Protein AF-A0A1H1J9V8-F1 (afdb_monomer)

Foldseek 3Di:
DDFDWAAAFPVLQVVVVVCVVCVPFLPQKDKDKDKFFFADPVVLLQQLVLVLCQQAQLLQWAWDDDPNGITITRDHRDRGDAAEDEPAPPDPVRVVVVLVCVRRDDADRHPDSQKHWYWYDHDNGIIMIMIMGGVSSDDPVVVVVSVVSSVQSSVCSVVVHDGPDDRDPDHVSRVSVVSCCVVVDPPPPDDDDDDDDDDDDDDD

Solvent-accessible surface area (backbone atoms only — not comparable to full-atom values): 12017 Å² total; per-residue (Å²): 130,86,72,66,76,35,80,50,31,75,70,33,46,53,48,51,54,52,39,74,76,43,78,86,63,44,85,53,49,50,66,52,74,45,80,45,78,47,86,74,64,59,73,30,45,26,52,16,50,21,53,49,41,55,72,35,61,42,53,36,33,26,44,39,76,55,98,91,40,66,25,35,35,62,56,78,75,63,86,48,81,68,45,72,44,84,47,58,89,56,49,74,66,55,51,50,50,54,53,48,53,63,50,52,53,73,71,58,52,65,74,41,66,41,51,50,57,38,37,36,32,53,49,93,40,34,34,38,42,36,39,34,32,35,50,74,56,42,56,84,69,52,50,62,50,52,54,54,50,40,52,46,31,26,50,16,49,72,68,76,44,83,60,94,67,81,80,80,91,71,56,68,69,55,51,34,52,48,55,48,44,66,73,71,64,68,79,80,86,74,86,85,83,86,82,90,76,88,80,82,88,78,89,133

Mean predicted aligned error: 10.4 Å

Nearest PDB structures (foldseek):
  6p1j-assembly2_B  TM=9.288E-01  e=4.083E-21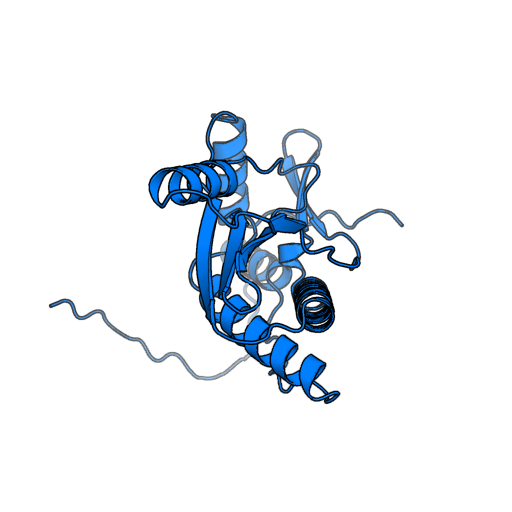  Eleftheria terrae
  7c1p-assembly3_C  TM=8.936E-01  e=3.664E-12  Mycetohabitans rhizoxinica HKI 454
  7c1h-assembly2_B  TM=8.806E-01  e=1.360E-11  Mycetohabitans rhizoxinica HKI 454
  4hvm-assembly1_A  TM=7.096E-01  e=1.474E-09  Streptoalloteichus hindustanus
  4hvm-assembly3_C  TM=7.225E-01  e=3.320E-09  Streptoalloteichus hindustanus

Structure (mmCIF, N/CA/C/O backbone):
data_AF-A0A1H1J9V8-F1
#
_entry.id   AF-A0A1H1J9V8-F1
#
loop_
_atom_site.group_PDB
_atom_site.id
_atom_site.type_symbol
_atom_site.label_atom_id
_atom_site.label_alt_id
_atom_site.label_comp_id
_atom_site.label_asym_id
_atom_site.label_entity_id
_atom_site.label_seq_id
_atom_site.pdbx_PDB_ins_code
_atom_site.Cartn_x
_atom_site.Cartn_y
_atom_site.Cartn_z
_atom_site.occupancy
_atom_site.B_iso_or_equiv
_atom_site.auth_seq_id
_atom_site.auth_comp_id
_atom_site.auth_asym_id
_atom_site.auth_atom_id
_atom_site.pdbx_PDB_model_num
ATOM 1 N N . MET A 1 1 ? 13.712 -17.890 -9.440 1.00 40.19 1 MET A N 1
ATOM 2 C CA . MET A 1 1 ? 13.345 -17.613 -10.846 1.00 40.19 1 MET A CA 1
ATOM 3 C C . MET A 1 1 ? 13.745 -16.177 -11.135 1.00 40.19 1 MET A C 1
ATOM 5 O O . MET A 1 1 ? 13.511 -15.366 -10.248 1.00 40.19 1 MET A O 1
ATOM 9 N N . PRO A 1 2 ? 14.389 -15.846 -12.267 1.00 50.94 2 PRO A N 1
ATOM 10 C CA . PRO A 1 2 ? 14.707 -14.452 -12.564 1.00 50.94 2 PRO A CA 1
ATOM 11 C C . PRO A 1 2 ? 13.397 -13.669 -12.705 1.00 50.94 2 PRO A C 1
ATOM 13 O O . PRO A 1 2 ? 12.476 -14.120 -13.388 1.00 50.94 2 PRO A O 1
ATOM 16 N N . HIS A 1 3 ? 13.288 -12.543 -12.003 1.00 63.19 3 HIS A N 1
ATOM 17 C CA . HIS A 1 3 ? 12.139 -11.656 -12.133 1.00 63.19 3 HIS A CA 1
ATOM 18 C C . HIS A 1 3 ? 12.088 -11.123 -13.568 1.00 63.19 3 HIS A C 1
ATOM 20 O O . HIS A 1 3 ? 13.115 -10.748 -14.133 1.00 63.19 3 HIS A O 1
ATOM 26 N N . LYS A 1 4 ? 10.902 -11.119 -14.182 1.00 79.38 4 LYS A N 1
ATOM 27 C CA . LYS A 1 4 ? 10.728 -10.577 -15.530 1.00 79.38 4 LYS A CA 1
ATOM 28 C C . LYS A 1 4 ? 10.863 -9.057 -15.459 1.00 79.38 4 LYS A C 1
ATOM 30 O O . LYS A 1 4 ? 10.006 -8.408 -14.868 1.00 79.38 4 LYS A O 1
ATOM 35 N N . LEU A 1 5 ? 11.911 -8.515 -16.073 1.00 86.69 5 LEU A N 1
ATOM 36 C CA . LEU A 1 5 ? 12.047 -7.076 -16.275 1.00 86.69 5 LEU A CA 1
ATOM 37 C C . LEU A 1 5 ? 11.012 -6.622 -17.302 1.00 86.69 5 LEU A C 1
ATOM 39 O O . LEU A 1 5 ? 10.937 -7.154 -18.414 1.00 86.69 5 LEU A O 1
ATOM 43 N N . LEU A 1 6 ? 10.188 -5.659 -16.912 1.00 88.81 6 LEU A N 1
ATOM 44 C CA . LEU A 1 6 ? 9.186 -5.048 -17.775 1.00 88.81 6 LEU A CA 1
ATOM 45 C C . LEU A 1 6 ? 9.534 -3.576 -17.957 1.00 88.81 6 LEU A C 1
ATOM 47 O O . LEU A 1 6 ? 9.874 -2.889 -17.000 1.00 88.81 6 LEU A O 1
ATOM 51 N N . MET A 1 7 ? 9.430 -3.067 -19.179 1.00 89.94 7 MET A N 1
ATOM 52 C CA . MET A 1 7 ? 9.680 -1.648 -19.429 1.00 89.94 7 MET A CA 1
ATOM 53 C C . MET A 1 7 ? 8.680 -0.777 -18.654 1.00 89.94 7 MET A C 1
ATOM 55 O O . MET A 1 7 ? 7.493 -1.109 -18.572 1.00 89.94 7 MET A O 1
ATOM 59 N N . LEU A 1 8 ? 9.136 0.353 -18.109 1.00 88.12 8 LEU A N 1
ATOM 60 C CA . LEU A 1 8 ? 8.252 1.337 -17.469 1.00 88.12 8 LEU A CA 1
ATOM 61 C C . LEU A 1 8 ? 7.226 1.892 -18.466 1.00 88.12 8 LEU A C 1
ATOM 63 O O . LEU A 1 8 ? 7.505 2.004 -19.652 1.00 88.12 8 LEU A O 1
ATOM 67 N N . SER A 1 9 ? 6.037 2.301 -18.040 1.00 84.62 9 SER A N 1
ATOM 68 C CA . SER A 1 9 ? 5.218 3.184 -18.886 1.00 84.62 9 SER A CA 1
ATOM 69 C C . SER A 1 9 ? 5.904 4.552 -19.043 1.00 84.62 9 SER A C 1
ATOM 71 O O . SER A 1 9 ? 6.730 4.926 -18.215 1.00 84.62 9 SER A O 1
ATOM 73 N N . HIS A 1 10 ? 5.539 5.350 -20.053 1.00 81.69 10 HIS A N 1
ATOM 74 C CA . HIS A 1 10 ? 6.057 6.725 -20.187 1.00 81.69 10 HIS A CA 1
ATOM 75 C C . HIS A 1 10 ? 5.788 7.572 -18.929 1.00 81.69 10 HIS A C 1
ATOM 77 O O . HIS A 1 10 ? 6.609 8.392 -18.518 1.00 81.69 10 HIS A O 1
ATOM 83 N N . SER A 1 11 ? 4.634 7.359 -18.289 1.00 82.62 11 SER A N 1
ATOM 84 C CA . SER A 1 11 ? 4.275 8.031 -17.039 1.00 82.62 11 SER A CA 1
ATOM 85 C C . SER A 1 11 ? 5.191 7.605 -15.890 1.00 82.62 11 SER A C 1
ATOM 87 O O . SER A 1 11 ? 5.637 8.454 -15.120 1.00 82.62 11 SER A O 1
ATOM 89 N N . GLN A 1 12 ? 5.496 6.307 -15.795 1.00 89.19 12 GLN A N 1
ATOM 90 C CA . GLN A 1 12 ? 6.413 5.773 -14.790 1.00 89.19 12 GLN A CA 1
ATOM 91 C C . GLN A 1 12 ? 7.852 6.221 -15.031 1.00 89.19 12 GLN A C 1
ATOM 93 O O . GLN A 1 12 ? 8.510 6.617 -14.082 1.00 89.19 12 GLN A O 1
ATOM 98 N N . GLU A 1 13 ? 8.323 6.225 -16.277 1.00 89.31 13 GLU A N 1
ATOM 99 C CA . GLU A 1 13 ? 9.667 6.678 -16.646 1.00 89.31 13 GLU A CA 1
ATOM 100 C C . GLU A 1 13 ? 9.876 8.152 -16.286 1.00 89.31 13 GLU A C 1
ATOM 102 O O . GLU A 1 13 ? 10.879 8.505 -15.671 1.00 89.31 13 GLU A O 1
ATOM 107 N N . ARG A 1 14 ? 8.882 9.009 -16.560 1.00 89.06 14 ARG A N 1
ATOM 108 C CA . ARG A 1 14 ? 8.911 10.411 -16.125 1.00 89.06 14 ARG A CA 1
ATOM 109 C C . ARG A 1 14 ? 8.993 10.535 -14.602 1.00 89.06 14 ARG A C 1
ATOM 111 O O . ARG A 1 14 ? 9.758 11.358 -14.112 1.00 89.06 14 ARG A O 1
ATOM 118 N N . LEU A 1 15 ? 8.177 9.782 -13.860 1.00 88.56 15 LEU A N 1
ATOM 119 C CA . LEU A 1 15 ? 8.178 9.828 -12.393 1.00 88.56 15 LEU A CA 1
ATOM 120 C C . LEU A 1 15 ? 9.488 9.295 -11.808 1.00 88.56 15 LEU A C 1
ATOM 122 O O . LEU A 1 15 ? 10.035 9.929 -10.916 1.00 88.56 15 LEU A O 1
ATOM 126 N N . TRP A 1 16 ? 10.010 8.194 -12.346 1.00 90.88 16 TRP A N 1
ATOM 127 C CA . TRP A 1 16 ? 11.297 7.623 -11.960 1.00 90.88 16 TRP A CA 1
ATOM 128 C C . TRP A 1 16 ? 12.439 8.610 -12.214 1.00 90.88 16 TRP A C 1
ATOM 130 O O . TRP A 1 16 ? 13.222 8.885 -11.317 1.00 90.88 16 TRP A O 1
ATOM 140 N N . PHE A 1 17 ? 12.485 9.244 -13.387 1.00 88.50 17 PHE A N 1
ATOM 141 C CA . PHE A 1 17 ? 13.497 10.260 -13.681 1.00 88.50 17 PHE A CA 1
ATOM 142 C C . PHE A 1 17 ? 13.422 11.465 -12.725 1.00 88.50 17 PHE A C 1
ATOM 144 O O . PHE A 1 17 ? 14.447 11.986 -12.290 1.00 88.50 17 PHE A O 1
ATOM 151 N N . LEU A 1 18 ? 12.211 11.909 -12.371 1.00 87.12 18 LEU A N 1
ATOM 152 C CA . LEU A 1 18 ? 12.018 12.984 -11.391 1.00 87.12 18 LEU A CA 1
ATOM 153 C C . LEU A 1 18 ? 12.451 12.571 -9.978 1.00 87.12 18 LEU A C 1
ATOM 155 O O . LEU A 1 18 ? 12.994 13.409 -9.257 1.00 87.12 18 LEU A O 1
ATOM 159 N N . ASP A 1 19 ? 12.230 11.311 -9.605 1.00 85.50 19 ASP A N 1
ATOM 160 C CA . ASP A 1 19 ? 12.705 10.733 -8.347 1.00 85.50 19 ASP A CA 1
ATOM 161 C C . ASP A 1 19 ? 14.242 10.720 -8.292 1.00 85.50 19 ASP A C 1
ATOM 163 O O . ASP A 1 19 ? 14.819 11.235 -7.339 1.00 85.50 19 ASP A O 1
ATOM 167 N N . GLN A 1 20 ? 14.917 10.310 -9.375 1.00 84.81 20 GLN A N 1
ATOM 168 C CA . GLN A 1 20 ? 16.387 10.325 -9.467 1.00 84.81 20 GLN A CA 1
ATOM 169 C C . GLN A 1 20 ? 16.993 11.741 -9.373 1.00 84.81 20 GLN A C 1
ATOM 171 O O . GLN A 1 20 ? 18.094 11.916 -8.850 1.00 84.81 20 GLN A O 1
ATOM 176 N N . LEU A 1 21 ? 16.301 12.769 -9.880 1.00 83.50 21 LEU A N 1
ATOM 177 C CA . LEU A 1 21 ? 16.774 14.162 -9.844 1.00 83.50 21 LEU A CA 1
ATOM 178 C C . LEU A 1 21 ? 16.614 14.828 -8.478 1.00 83.50 21 LEU A C 1
ATOM 180 O O . LEU A 1 21 ? 17.388 15.719 -8.122 1.00 83.50 21 LEU A O 1
ATOM 184 N N . ALA A 1 22 ? 15.576 14.451 -7.740 1.00 76.50 22 ALA A N 1
ATOM 185 C CA . ALA A 1 22 ? 15.310 14.990 -6.422 1.00 76.50 22 ALA A CA 1
ATOM 186 C C . ALA A 1 22 ? 14.900 13.864 -5.477 1.00 76.50 22 ALA A C 1
ATOM 188 O O . ALA A 1 22 ? 13.775 13.873 -4.958 1.00 76.50 22 ALA A O 1
ATOM 189 N N . PRO A 1 23 ? 15.854 12.967 -5.163 1.00 66.31 23 PRO A N 1
ATOM 190 C CA . PRO A 1 23 ? 15.604 11.796 -4.348 1.00 66.31 23 PRO A CA 1
ATOM 191 C C . PRO A 1 23 ? 15.361 12.176 -2.898 1.00 66.31 23 PRO A C 1
ATOM 193 O O . PRO A 1 23 ? 15.288 11.244 -2.128 1.00 66.31 23 PRO A O 1
ATOM 196 N N . GLU A 1 24 ? 15.289 13.486 -2.574 1.00 62.41 24 GLU A N 1
ATOM 197 C CA . GLU A 1 24 ? 14.806 14.328 -1.447 1.00 62.41 24 GLU A CA 1
ATOM 198 C C . GLU A 1 24 ? 13.302 14.396 -1.136 1.00 62.41 24 GLU A C 1
ATOM 200 O O . GLU A 1 24 ? 12.873 14.634 -0.003 1.00 62.41 24 GLU A O 1
ATOM 205 N N . GLN A 1 25 ? 12.459 14.214 -2.146 1.00 63.41 25 GLN A N 1
ATOM 206 C CA . GLN A 1 25 ? 11.061 14.621 -2.037 1.00 63.41 25 GLN A CA 1
ATOM 207 C C . GLN A 1 25 ? 10.120 13.434 -1.797 1.00 63.41 25 GLN A C 1
ATOM 209 O O . GLN A 1 25 ? 10.325 12.349 -2.320 1.00 63.41 25 GLN A O 1
ATOM 214 N N . SER A 1 26 ? 9.075 13.637 -0.994 1.00 63.19 26 SER A N 1
ATOM 215 C CA . SER A 1 26 ? 7.908 12.741 -0.890 1.00 63.19 26 SER A CA 1
ATOM 216 C C . SER A 1 26 ? 6.749 13.215 -1.777 1.00 63.19 26 SER A C 1
ATOM 218 O O . SER A 1 26 ? 5.597 12.828 -1.589 1.00 63.19 26 SER A O 1
ATOM 220 N N . ALA A 1 27 ? 7.059 14.073 -2.757 1.00 66.69 27 ALA A N 1
ATOM 221 C CA . ALA A 1 27 ? 6.104 14.817 -3.578 1.00 66.69 27 ALA A CA 1
ATOM 222 C C . ALA A 1 27 ? 5.144 13.933 -4.393 1.00 66.69 27 ALA A C 1
ATOM 224 O O . ALA A 1 27 ? 4.134 14.429 -4.889 1.00 66.69 27 ALA A O 1
ATOM 225 N N . TYR A 1 28 ? 5.444 12.639 -4.521 1.00 80.69 28 TYR A N 1
ATOM 226 C CA . TYR A 1 28 ? 4.657 11.680 -5.292 1.00 80.69 28 TYR A CA 1
ATOM 227 C C . TYR A 1 28 ? 3.986 10.612 -4.423 1.00 80.69 28 TYR A C 1
ATOM 229 O O . TYR A 1 28 ? 3.453 9.638 -4.951 1.00 80.69 28 TYR A O 1
ATOM 237 N N . ASN A 1 29 ? 3.958 10.791 -3.102 1.00 84.50 29 ASN A N 1
ATOM 238 C CA . ASN A 1 29 ? 3.119 9.973 -2.236 1.00 84.50 29 ASN A CA 1
ATOM 239 C C . ASN A 1 29 ? 1.666 10.437 -2.351 1.00 84.50 29 ASN A C 1
ATOM 241 O O . ASN A 1 29 ? 1.354 11.605 -2.120 1.00 84.50 29 ASN A O 1
ATOM 245 N N . VAL A 1 30 ? 0.756 9.507 -2.620 1.00 82.00 30 VAL A N 1
ATOM 246 C CA . VAL A 1 30 ? -0.680 9.732 -2.476 1.00 82.00 30 VAL A CA 1
ATOM 247 C C . VAL A 1 30 ? -1.136 9.018 -1.219 1.00 82.00 30 VAL A C 1
ATOM 249 O O . VAL A 1 30 ? -0.943 7.815 -1.072 1.00 82.00 30 VAL A O 1
ATOM 252 N N . SER A 1 31 ? -1.710 9.769 -0.284 1.00 83.06 31 SER A N 1
ATOM 253 C CA . SER A 1 31 ? -2.101 9.225 1.012 1.00 83.06 31 SER A CA 1
ATOM 254 C C . SER A 1 31 ? -3.538 9.572 1.361 1.00 83.06 31 SER A C 1
ATOM 256 O O . SER A 1 31 ? -4.030 10.648 1.025 1.00 83.06 31 SER A O 1
ATOM 258 N N . GLY A 1 32 ? -4.196 8.661 2.067 1.00 77.19 32 GLY A N 1
ATOM 259 C CA . GLY A 1 32 ? -5.547 8.823 2.581 1.00 77.19 32 GLY A CA 1
ATOM 260 C C . GLY A 1 32 ? -5.649 8.308 4.009 1.00 77.19 32 GLY A C 1
ATOM 261 O O . GLY A 1 32 ? -4.858 7.473 4.443 1.00 77.19 32 GLY A O 1
ATOM 262 N N . ALA A 1 33 ? -6.633 8.812 4.746 1.00 80.19 33 ALA A N 1
ATOM 263 C CA . ALA A 1 33 ? -6.942 8.337 6.085 1.00 80.19 33 ALA A CA 1
ATOM 264 C C . ALA A 1 33 ? -8.449 8.137 6.238 1.00 80.19 33 ALA A C 1
ATOM 266 O O . ALA A 1 33 ? -9.236 9.001 5.846 1.00 80.19 33 ALA A O 1
ATOM 267 N N . VAL A 1 34 ? -8.844 7.013 6.830 1.00 80.25 34 VAL A N 1
ATOM 268 C CA . VAL A 1 34 ? -10.242 6.656 7.080 1.00 80.25 34 VAL A CA 1
ATOM 269 C C . VAL A 1 34 ? -10.440 6.449 8.574 1.00 80.25 34 VAL A C 1
ATOM 271 O O . VAL A 1 34 ? -9.686 5.723 9.219 1.00 80.25 34 VAL A O 1
ATOM 274 N N . ARG A 1 35 ? -11.467 7.094 9.132 1.00 82.62 35 ARG A N 1
ATOM 275 C CA . ARG A 1 35 ? -11.906 6.849 10.510 1.00 82.62 35 ARG A CA 1
ATOM 276 C C . ARG A 1 35 ? -12.813 5.628 10.542 1.00 82.62 35 ARG A C 1
ATOM 278 O O . ARG A 1 35 ? -13.804 5.588 9.818 1.00 82.62 35 ARG A O 1
ATOM 285 N N . LEU A 1 36 ? -12.488 4.679 11.409 1.00 83.50 36 LEU A N 1
ATOM 286 C CA . LEU A 1 36 ? -13.253 3.459 11.634 1.00 83.50 36 LEU A CA 1
ATOM 287 C C . LEU A 1 36 ? -13.810 3.513 13.058 1.00 83.50 36 LEU A C 1
ATOM 289 O O . LEU A 1 36 ? -13.048 3.626 14.020 1.00 83.50 36 LEU A O 1
ATOM 293 N N . ASN A 1 37 ? -15.136 3.470 13.177 1.00 84.00 37 ASN A N 1
ATOM 294 C CA . ASN A 1 37 ? -15.836 3.483 14.459 1.00 84.00 37 ASN A CA 1
ATOM 295 C C . ASN A 1 37 ? -16.538 2.138 14.661 1.00 84.00 37 ASN A C 1
ATOM 297 O O . ASN A 1 37 ? -17.196 1.649 13.743 1.00 84.00 37 ASN A O 1
ATOM 301 N N . GLY A 1 38 ? -16.434 1.586 15.864 1.00 88.94 38 GLY A N 1
ATOM 302 C CA . GLY A 1 38 ? -16.928 0.264 16.226 1.00 88.94 38 GLY A CA 1
ATOM 303 C C . GLY A 1 38 ? -15.818 -0.781 16.339 1.00 88.94 38 GLY A C 1
ATOM 304 O O . GLY A 1 38 ? -14.625 -0.483 16.228 1.00 88.94 38 GLY A O 1
ATOM 305 N N . ALA A 1 39 ? -16.238 -2.022 16.584 1.00 89.75 39 ALA A N 1
ATOM 306 C CA . ALA A 1 39 ? -15.337 -3.164 16.624 1.00 89.75 39 ALA A CA 1
ATOM 307 C C . ALA A 1 39 ? -14.699 -3.387 15.245 1.00 89.75 39 ALA A C 1
ATOM 309 O O . ALA A 1 39 ? -15.389 -3.381 14.224 1.00 89.75 39 ALA A O 1
ATOM 310 N N . LEU A 1 40 ? -13.384 -3.591 15.234 1.00 93.44 40 LEU A N 1
ATOM 311 C CA . LEU A 1 40 ? -12.604 -3.864 14.034 1.00 93.44 40 LEU A CA 1
ATOM 312 C C . LEU A 1 40 ? -11.964 -5.245 14.163 1.00 93.44 40 LEU A C 1
ATOM 314 O O . LEU A 1 40 ? -11.219 -5.495 15.112 1.00 93.44 40 LEU A O 1
ATOM 318 N N . ASP A 1 41 ? -12.230 -6.124 13.202 1.00 95.56 41 ASP A N 1
ATOM 319 C CA . ASP A 1 41 ? -11.548 -7.409 13.096 1.00 95.56 41 ASP A CA 1
ATOM 320 C C . ASP A 1 41 ? -10.224 -7.206 12.351 1.00 95.56 41 ASP A C 1
ATOM 322 O O . ASP A 1 41 ? -10.141 -7.235 11.123 1.00 95.56 41 ASP A O 1
ATOM 326 N N . VAL A 1 42 ? -9.173 -6.929 13.117 1.00 95.06 42 VAL A N 1
ATOM 327 C CA . VAL A 1 42 ? -7.834 -6.665 12.581 1.00 95.06 42 VAL A CA 1
ATOM 328 C C . VAL A 1 42 ? -7.292 -7.841 11.750 1.00 95.06 42 VAL A C 1
ATOM 330 O O . VAL A 1 42 ? -6.856 -7.582 10.628 1.00 95.06 42 VAL A O 1
ATOM 333 N N . PRO A 1 43 ? -7.365 -9.111 12.204 1.00 95.94 43 PRO A N 1
ATOM 334 C CA . PRO A 1 43 ? -6.991 -10.251 11.367 1.00 95.94 43 PRO A CA 1
ATOM 335 C C . PRO A 1 43 ? -7.716 -10.296 10.016 1.00 95.94 43 PRO A C 1
ATOM 337 O O . PRO A 1 43 ? -7.101 -10.606 8.994 1.00 95.94 43 PRO A O 1
ATOM 340 N N . SER A 1 44 ? -9.016 -9.991 9.980 1.00 96.25 44 SER A N 1
ATOM 341 C CA . SER A 1 44 ? -9.774 -9.934 8.721 1.00 96.25 44 SER A CA 1
ATOM 342 C C . SER A 1 44 ? -9.326 -8.775 7.825 1.00 96.25 44 SER A C 1
ATOM 344 O O . SER A 1 44 ? -9.249 -8.938 6.607 1.00 96.25 44 SER A O 1
ATOM 346 N N . LEU A 1 45 ? -8.953 -7.629 8.405 1.00 95.38 45 LEU A N 1
ATOM 347 C CA . LEU A 1 45 ? -8.392 -6.493 7.664 1.00 95.38 45 LEU A CA 1
ATOM 348 C C . LEU A 1 45 ? -7.012 -6.807 7.062 1.00 95.38 45 LEU A C 1
ATOM 350 O O . LEU A 1 45 ? -6.752 -6.449 5.915 1.00 95.38 45 LEU A O 1
ATOM 354 N N . GLU A 1 46 ? -6.145 -7.513 7.788 1.00 96.06 46 GLU A N 1
ATOM 355 C CA . GLU A 1 46 ? -4.848 -7.983 7.272 1.00 96.06 46 GLU A CA 1
ATOM 356 C C . GLU A 1 46 ? -5.012 -8.948 6.094 1.00 96.06 46 GLU A C 1
ATOM 358 O O . GLU A 1 46 ? -4.368 -8.787 5.050 1.00 96.06 46 GLU A O 1
ATOM 363 N N . ARG A 1 47 ? -5.936 -9.912 6.210 1.00 96.44 47 ARG A N 1
ATOM 364 C CA . ARG A 1 47 ? -6.269 -10.822 5.102 1.00 96.44 47 ARG A CA 1
ATOM 365 C C . ARG A 1 47 ? -6.853 -10.074 3.906 1.00 96.44 47 ARG A C 1
ATOM 367 O O . ARG A 1 47 ? -6.534 -10.410 2.767 1.00 96.44 47 ARG A O 1
ATOM 374 N N . ALA A 1 48 ? -7.656 -9.037 4.142 1.00 95.19 48 ALA A N 1
ATOM 375 C CA . ALA A 1 48 ? -8.195 -8.196 3.078 1.00 95.19 48 ALA A CA 1
ATOM 376 C C . ALA A 1 48 ? -7.093 -7.432 2.326 1.00 95.19 48 ALA A C 1
ATOM 378 O O . ALA A 1 48 ? -7.103 -7.410 1.097 1.00 95.19 48 ALA A O 1
ATOM 379 N N . PHE A 1 49 ? -6.107 -6.863 3.030 1.00 95.06 49 PHE A N 1
ATOM 380 C CA . PHE A 1 49 ? -4.945 -6.243 2.383 1.00 95.06 49 PHE A CA 1
ATOM 381 C C . PHE A 1 49 ? -4.097 -7.249 1.608 1.00 95.06 49 PHE A C 1
ATOM 383 O O . PHE A 1 49 ? -3.693 -6.956 0.485 1.00 95.06 49 PHE A O 1
ATOM 390 N N . THR A 1 50 ? -3.868 -8.435 2.174 1.00 95.56 50 THR A N 1
ATOM 391 C CA . THR A 1 50 ? -3.128 -9.511 1.500 1.00 95.56 50 THR A CA 1
ATOM 392 C C . THR A 1 50 ? -3.802 -9.884 0.178 1.00 95.56 50 THR A C 1
ATOM 394 O O . THR A 1 50 ? -3.160 -9.857 -0.870 1.00 95.56 50 THR A O 1
ATOM 397 N N . ALA A 1 51 ? -5.120 -10.108 0.193 1.00 94.62 51 ALA A N 1
ATOM 398 C CA . ALA A 1 51 ? -5.892 -10.408 -1.012 1.00 94.62 51 ALA A CA 1
ATOM 399 C C . ALA A 1 51 ? -5.899 -9.246 -2.025 1.00 94.62 51 ALA A C 1
ATOM 401 O O . ALA A 1 51 ? -5.856 -9.473 -3.235 1.00 94.62 51 ALA A O 1
ATOM 402 N N . LEU A 1 52 ? -5.922 -7.994 -1.553 1.00 92.81 52 LEU A N 1
ATOM 403 C CA . LEU A 1 52 ? -5.832 -6.815 -2.418 1.00 92.81 52 LEU A CA 1
ATOM 404 C C . LEU A 1 52 ? -4.469 -6.751 -3.129 1.00 92.81 52 LEU A C 1
ATOM 406 O O . LEU A 1 52 ? -4.414 -6.530 -4.335 1.00 92.81 52 LEU A O 1
ATOM 410 N N . ILE A 1 53 ? -3.372 -6.972 -2.404 1.00 92.44 53 ILE A N 1
ATOM 411 C CA . ILE A 1 53 ? -2.007 -6.948 -2.955 1.00 92.44 53 ILE A CA 1
ATOM 412 C C . ILE A 1 53 ? -1.768 -8.121 -3.910 1.00 92.44 53 ILE A C 1
ATOM 414 O O . ILE A 1 53 ? -1.138 -7.948 -4.952 1.00 92.44 53 ILE A O 1
ATOM 418 N N . GLU A 1 54 ? -2.303 -9.302 -3.601 1.00 92.56 54 GLU A N 1
ATOM 419 C CA . GLU A 1 54 ? -2.260 -10.453 -4.505 1.00 92.56 54 GLU A CA 1
ATOM 420 C C . GLU A 1 54 ? -2.962 -10.142 -5.834 1.00 92.56 54 GLU A C 1
ATOM 422 O O . GLU A 1 54 ? -2.430 -10.414 -6.914 1.00 92.56 54 GLU A O 1
ATOM 427 N N . ARG A 1 55 ? -4.135 -9.509 -5.748 1.00 90.75 55 ARG A N 1
ATOM 428 C CA . ARG A 1 55 ? -4.979 -9.163 -6.891 1.00 90.75 55 ARG A CA 1
ATOM 429 C C . ARG A 1 55 ? -4.386 -8.065 -7.784 1.00 90.75 55 ARG A C 1
ATOM 431 O O . ARG A 1 55 ? -4.556 -8.135 -9.003 1.00 90.75 55 ARG A O 1
ATOM 438 N N . HIS A 1 56 ? -3.697 -7.074 -7.211 1.00 89.25 56 HIS A N 1
ATOM 439 C CA . HIS A 1 56 ? -3.151 -5.918 -7.938 1.00 89.25 56 HIS A CA 1
ATOM 440 C C . HIS A 1 56 ? -1.632 -5.992 -8.071 1.00 89.25 56 HIS A C 1
ATOM 442 O O . HIS A 1 56 ? -0.899 -5.647 -7.146 1.00 89.25 56 HIS A O 1
ATOM 448 N N . GLU A 1 57 ? -1.141 -6.351 -9.261 1.00 89.81 57 GLU A N 1
ATOM 449 C CA . GLU A 1 57 ? 0.305 -6.481 -9.500 1.00 89.81 57 GLU A CA 1
ATOM 450 C C . GLU A 1 57 ? 1.080 -5.184 -9.230 1.00 89.81 57 GLU A C 1
ATOM 452 O O . GLU A 1 57 ? 2.231 -5.220 -8.793 1.00 89.81 57 GLU A O 1
ATOM 457 N N . SER A 1 58 ? 0.444 -4.028 -9.441 1.00 88.44 58 SER A N 1
ATOM 458 C CA . SER A 1 58 ? 1.075 -2.729 -9.212 1.00 88.44 58 SER A CA 1
ATOM 459 C C . SER A 1 58 ? 1.478 -2.521 -7.748 1.00 88.44 58 SER A C 1
ATOM 461 O O . SER A 1 58 ? 2.533 -1.952 -7.490 1.00 88.44 58 SER A O 1
ATOM 463 N N . LEU A 1 59 ? 0.716 -3.052 -6.783 1.00 90.62 59 LEU A N 1
ATOM 464 C CA . LEU A 1 59 ? 1.026 -2.924 -5.351 1.00 90.62 59 LEU A CA 1
ATOM 465 C C . LEU A 1 59 ? 2.269 -3.716 -4.927 1.00 90.62 59 LEU A C 1
ATOM 467 O O . LEU A 1 59 ? 2.884 -3.404 -3.909 1.00 90.62 59 LEU A O 1
ATOM 471 N N . ARG A 1 60 ? 2.651 -4.710 -5.730 1.00 92.44 60 ARG A N 1
ATOM 472 C CA . ARG A 1 60 ? 3.845 -5.552 -5.569 1.00 92.44 60 ARG A CA 1
ATOM 473 C C . ARG A 1 60 ? 4.894 -5.278 -6.651 1.00 92.44 60 ARG A C 1
ATOM 475 O O . ARG A 1 60 ? 5.731 -6.127 -6.939 1.00 92.44 60 ARG A O 1
ATOM 482 N N . THR A 1 61 ? 4.832 -4.102 -7.277 1.00 92.06 61 THR A N 1
ATOM 483 C CA . THR A 1 61 ? 5.806 -3.657 -8.276 1.00 92.06 61 THR A CA 1
ATOM 484 C C . THR A 1 61 ? 6.829 -2.714 -7.648 1.00 92.06 61 THR A C 1
ATOM 486 O O . THR A 1 61 ? 6.467 -1.738 -6.991 1.00 92.06 61 THR A O 1
ATOM 489 N N . ARG A 1 62 ? 8.110 -2.978 -7.907 1.00 93.81 62 ARG A N 1
ATOM 490 C CA . ARG A 1 62 ? 9.251 -2.099 -7.609 1.00 93.81 62 ARG A CA 1
ATOM 491 C C . ARG A 1 62 ? 9.946 -1.680 -8.903 1.00 93.81 62 ARG A C 1
ATOM 493 O O . ARG A 1 62 ? 9.796 -2.342 -9.931 1.00 93.81 62 ARG A O 1
ATOM 500 N N . ILE A 1 63 ? 10.677 -0.573 -8.864 1.00 92.81 63 ILE A N 1
ATOM 501 C CA . ILE A 1 63 ? 11.389 -0.015 -10.015 1.00 92.81 63 ILE A CA 1
ATOM 502 C C . ILE A 1 63 ? 12.891 -0.154 -9.807 1.00 92.81 63 ILE A C 1
ATOM 504 O O . ILE A 1 63 ? 13.456 0.468 -8.914 1.00 92.81 63 ILE A O 1
ATOM 508 N N . VAL A 1 64 ? 13.541 -0.948 -10.649 1.00 93.81 64 VAL A N 1
ATOM 509 C CA . VAL A 1 64 ? 14.996 -1.140 -10.632 1.00 93.81 64 VAL A CA 1
ATOM 510 C C . VAL A 1 64 ? 15.648 -0.410 -11.789 1.00 93.81 64 VAL A C 1
ATOM 512 O O . VAL A 1 64 ? 15.036 -0.236 -12.837 1.00 93.81 64 VAL A O 1
ATOM 515 N N . GLU A 1 65 ? 16.900 -0.014 -11.610 1.00 92.69 65 GLU A N 1
ATOM 516 C CA . GLU A 1 65 ? 17.733 0.511 -12.685 1.00 92.69 65 GLU A CA 1
ATOM 517 C C . GLU A 1 65 ? 18.679 -0.586 -13.184 1.00 92.69 65 GLU A C 1
ATOM 519 O O . GLU A 1 65 ? 19.398 -1.191 -12.388 1.00 92.69 65 GLU A O 1
ATOM 524 N N . GLU A 1 66 ? 18.713 -0.807 -14.497 1.00 90.81 66 GLU A N 1
ATOM 525 C CA . GLU A 1 66 ? 19.769 -1.569 -15.163 1.00 90.81 66 GLU A CA 1
ATOM 526 C C . GLU A 1 66 ? 20.333 -0.748 -16.324 1.00 90.81 66 GLU A C 1
ATOM 528 O O . GLU A 1 66 ? 19.592 -0.293 -17.194 1.00 90.81 66 GLU A O 1
ATOM 533 N N . GLU A 1 67 ? 21.652 -0.532 -16.321 1.00 88.12 67 GLU A N 1
ATOM 534 C CA . GLU A 1 67 ? 22.373 0.219 -17.363 1.00 88.12 67 GLU A CA 1
ATOM 535 C C . GLU A 1 67 ? 21.792 1.625 -17.640 1.00 88.12 67 GLU A C 1
ATOM 537 O O . GLU A 1 67 ? 21.774 2.099 -18.775 1.00 88.12 67 GLU A O 1
ATOM 542 N N . GLY A 1 68 ? 21.315 2.313 -16.594 1.00 86.88 68 GLY A N 1
ATOM 543 C CA . GLY A 1 68 ? 20.711 3.646 -16.703 1.00 86.88 68 GLY A CA 1
ATOM 544 C C . GLY A 1 68 ? 19.260 3.652 -17.191 1.00 86.88 68 GLY A C 1
ATOM 545 O O . GLY A 1 68 ? 18.706 4.725 -17.433 1.00 86.88 68 GLY A O 1
ATOM 546 N N . VAL A 1 69 ? 18.634 2.480 -17.335 1.00 88.62 69 VAL A N 1
ATOM 547 C CA . VAL A 1 69 ? 17.236 2.323 -17.749 1.00 88.62 69 VAL A CA 1
ATOM 548 C C . VAL A 1 69 ? 16.414 1.765 -16.591 1.00 88.62 69 VAL A C 1
ATOM 550 O O . VAL A 1 69 ? 16.790 0.780 -15.959 1.00 88.62 69 VAL A O 1
ATOM 553 N N . GLY A 1 70 ? 15.271 2.394 -16.315 1.00 92.06 70 GLY A N 1
ATOM 554 C CA . GLY A 1 70 ? 14.325 1.924 -15.309 1.00 92.06 70 GLY A CA 1
ATOM 555 C C . GLY A 1 70 ? 13.445 0.777 -15.818 1.00 92.06 70 GLY A C 1
ATOM 556 O O . GLY A 1 70 ? 12.868 0.854 -16.907 1.00 92.06 70 GLY A O 1
ATOM 557 N N . TYR A 1 71 ? 13.274 -0.255 -14.995 1.00 92.81 71 TYR A N 1
ATOM 558 C CA . TYR A 1 71 ? 12.423 -1.417 -15.247 1.00 92.81 71 TYR A CA 1
ATOM 559 C C . TYR A 1 71 ? 11.486 -1.678 -14.073 1.00 92.81 71 TYR A C 1
ATOM 561 O O . TYR A 1 71 ? 11.846 -1.507 -12.912 1.00 92.81 71 TYR A O 1
ATOM 569 N N . GLN A 1 72 ? 10.288 -2.160 -14.378 1.00 92.75 72 GLN A N 1
ATOM 570 C CA . GLN A 1 72 ? 9.370 -2.719 -13.399 1.00 92.75 72 GLN A CA 1
ATOM 571 C C . GLN A 1 72 ? 9.779 -4.160 -13.097 1.00 92.75 72 GLN A C 1
ATOM 573 O O . GLN A 1 72 ? 9.967 -4.974 -14.007 1.00 92.75 72 GLN A O 1
ATOM 578 N N . VAL A 1 73 ? 9.844 -4.478 -11.811 1.00 94.12 73 VAL A N 1
ATOM 579 C CA . VAL A 1 73 ? 9.903 -5.841 -11.302 1.00 94.12 73 VAL A CA 1
ATOM 580 C C . VAL A 1 73 ? 8.659 -6.078 -10.471 1.00 94.12 73 VAL A C 1
ATOM 582 O O . VAL A 1 73 ? 8.412 -5.365 -9.503 1.00 94.12 73 VAL A O 1
ATOM 585 N N . ILE A 1 74 ? 7.886 -7.088 -10.857 1.00 91.69 74 ILE A N 1
ATOM 586 C CA . ILE A 1 74 ? 6.712 -7.515 -10.107 1.00 91.69 74 ILE A CA 1
ATOM 587 C C . ILE A 1 74 ? 7.129 -8.674 -9.199 1.00 91.69 74 ILE A C 1
ATOM 589 O O . ILE A 1 74 ? 7.509 -9.750 -9.674 1.00 91.69 74 ILE A O 1
ATOM 593 N N . ASP A 1 75 ? 7.086 -8.447 -7.893 1.00 92.62 75 ASP A N 1
ATOM 594 C CA . ASP A 1 75 ? 7.406 -9.451 -6.886 1.00 92.62 75 ASP A CA 1
ATOM 595 C C . ASP A 1 75 ? 6.234 -10.431 -6.713 1.00 92.62 75 ASP A C 1
ATOM 597 O O . ASP A 1 75 ? 5.085 -10.084 -7.011 1.00 92.62 75 ASP A O 1
ATOM 601 N N . PRO A 1 76 ? 6.481 -11.685 -6.291 1.00 91.94 76 PRO A N 1
ATOM 602 C CA . PRO A 1 76 ? 5.400 -12.623 -6.004 1.00 91.94 76 PRO A CA 1
ATOM 603 C C . PRO A 1 76 ? 4.487 -12.086 -4.887 1.00 91.94 76 PRO A C 1
ATOM 605 O O . PRO A 1 76 ? 4.935 -11.281 -4.068 1.00 91.94 76 PRO A O 1
ATOM 608 N N . PRO A 1 77 ? 3.220 -12.533 -4.823 1.00 89.00 77 PRO A N 1
ATOM 609 C CA . PRO A 1 77 ? 2.356 -12.230 -3.690 1.00 89.00 77 PRO A CA 1
ATOM 610 C C . PRO A 1 77 ? 3.023 -12.615 -2.366 1.00 89.00 77 PRO A C 1
ATOM 612 O O . PRO A 1 77 ? 3.689 -13.650 -2.272 1.00 89.00 77 PRO A O 1
ATOM 615 N N . ALA A 1 78 ? 2.831 -11.777 -1.355 1.00 87.06 78 ALA A N 1
ATOM 616 C CA . ALA A 1 78 ? 3.319 -11.991 -0.003 1.00 87.06 78 ALA A CA 1
ATOM 617 C C . ALA A 1 78 ? 2.251 -11.544 0.996 1.00 87.06 78 ALA A C 1
ATOM 619 O O . ALA A 1 78 ? 1.441 -10.663 0.691 1.00 87.06 78 ALA A O 1
ATOM 620 N N . ASP A 1 79 ? 2.277 -12.141 2.185 1.00 89.19 79 ASP A N 1
ATOM 621 C CA . ASP A 1 79 ? 1.388 -11.747 3.272 1.00 89.19 79 ASP A CA 1
ATOM 622 C C . ASP A 1 79 ? 1.648 -10.293 3.672 1.00 89.19 79 ASP A C 1
ATOM 624 O O . ASP A 1 79 ? 2.795 -9.851 3.805 1.00 89.19 79 ASP A O 1
ATOM 628 N N . PHE A 1 80 ? 0.567 -9.547 3.885 1.00 92.12 80 PHE A N 1
ATOM 629 C CA . PHE A 1 80 ? 0.640 -8.177 4.360 1.00 92.12 80 PHE A CA 1
ATOM 630 C C . PHE A 1 80 ? 0.446 -8.127 5.873 1.00 92.12 80 PHE A C 1
ATOM 632 O O . PHE A 1 80 ? -0.611 -8.490 6.386 1.00 92.12 80 PHE A O 1
ATOM 639 N N . LEU A 1 81 ? 1.458 -7.620 6.578 1.00 93.38 81 LEU A N 1
ATOM 640 C CA . LEU A 1 81 ? 1.386 -7.356 8.012 1.00 93.38 81 LEU A CA 1
ATOM 641 C C . LEU A 1 81 ? 0.957 -5.909 8.237 1.00 93.38 81 LEU A C 1
ATOM 643 O O . LEU A 1 81 ? 1.680 -4.974 7.873 1.00 93.38 81 LEU A O 1
ATOM 647 N N . LEU A 1 82 ? -0.212 -5.711 8.844 1.00 94.88 82 LEU A N 1
ATOM 648 C CA . LEU A 1 82 ? -0.707 -4.372 9.127 1.00 94.88 82 LEU A CA 1
ATOM 649 C C . LEU A 1 82 ? 0.015 -3.834 10.356 1.00 94.88 82 LEU A C 1
ATOM 651 O O . LEU A 1 82 ? -0.103 -4.359 11.461 1.00 94.88 82 LEU A O 1
ATOM 655 N N . LYS A 1 83 ? 0.752 -2.736 10.183 1.00 95.88 83 LYS A N 1
ATOM 656 C CA . LYS A 1 83 ? 1.347 -2.045 11.324 1.00 95.88 83 LYS A CA 1
ATOM 657 C C . LYS A 1 83 ? 0.235 -1.437 12.175 1.00 95.88 83 LYS A C 1
ATOM 659 O O . LYS A 1 83 ? -0.590 -0.681 11.665 1.00 95.88 83 LYS A O 1
ATOM 664 N N . ILE A 1 84 ? 0.242 -1.732 13.470 1.00 96.25 84 ILE A N 1
ATOM 665 C CA . ILE A 1 84 ? -0.711 -1.184 14.436 1.00 96.25 84 ILE A CA 1
ATOM 666 C C . ILE A 1 84 ? 0.063 -0.344 15.439 1.00 96.25 84 ILE A C 1
ATOM 668 O O . ILE A 1 84 ? 1.004 -0.833 16.066 1.00 96.25 84 ILE A O 1
ATOM 672 N N . THR A 1 85 ? -0.360 0.901 15.611 1.00 96.44 85 THR A N 1
ATOM 673 C CA . THR A 1 85 ? 0.228 1.819 16.585 1.00 96.44 85 THR A CA 1
ATOM 674 C C . THR A 1 85 ? -0.858 2.258 17.554 1.00 96.44 85 THR A C 1
ATOM 676 O O . THR A 1 85 ? -1.881 2.811 17.147 1.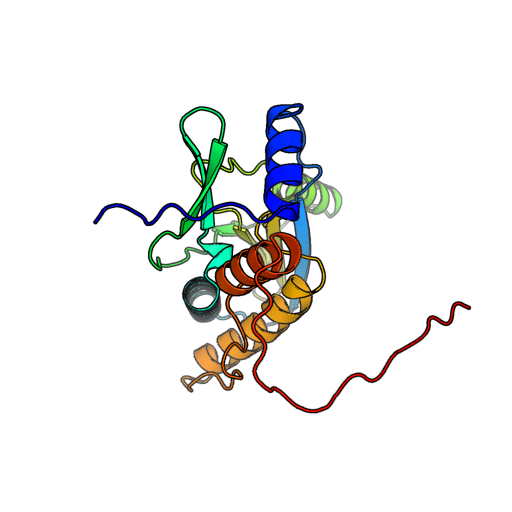00 96.44 85 THR A O 1
ATOM 679 N N . ASP A 1 86 ? -0.643 1.997 18.842 1.00 95.69 86 ASP A N 1
ATOM 680 C CA . ASP A 1 86 ? -1.506 2.536 19.888 1.00 95.69 86 ASP A CA 1
ATOM 681 C C . ASP A 1 86 ? -1.194 4.020 20.083 1.00 95.69 86 ASP A C 1
ATOM 683 O O . ASP A 1 86 ? -0.052 4.398 20.349 1.00 95.69 86 ASP A O 1
ATOM 687 N N . VAL A 1 87 ? -2.210 4.850 19.886 1.00 94.25 87 VAL A N 1
ATOM 688 C CA . VAL A 1 87 ? -2.144 6.306 20.015 1.00 94.25 87 VAL A CA 1
ATOM 689 C C . VAL A 1 87 ? -3.205 6.814 20.990 1.00 94.25 87 VAL A C 1
ATOM 691 O O . VAL A 1 87 ? -3.548 8.000 20.968 1.00 94.25 87 VAL A O 1
ATOM 694 N N . ASP A 1 88 ? -3.748 5.929 21.833 1.00 92.62 88 ASP A N 1
ATOM 695 C CA . ASP A 1 88 ? -4.656 6.323 22.903 1.00 92.62 88 ASP A CA 1
ATOM 696 C C . ASP A 1 88 ? -3.971 7.358 23.813 1.00 92.62 88 ASP A C 1
ATOM 698 O O . ASP A 1 88 ? -2.788 7.267 24.151 1.00 92.62 88 ASP A O 1
ATOM 702 N N . GLY A 1 89 ? -4.715 8.404 24.156 1.00 88.56 89 GLY A N 1
ATOM 703 C CA . GLY A 1 89 ? -4.220 9.530 24.942 1.00 88.56 89 GLY A CA 1
ATOM 704 C C . GLY A 1 89 ? -3.380 10.569 24.186 1.00 88.56 89 GLY A C 1
ATOM 705 O O . GLY A 1 89 ? -3.044 11.587 24.794 1.00 88.56 89 GLY A O 1
ATOM 706 N N . LEU A 1 90 ? -3.069 10.393 22.892 1.00 91.50 90 LEU A N 1
ATOM 707 C CA . LEU A 1 90 ? -2.442 11.466 22.109 1.00 91.50 90 LEU A CA 1
ATOM 708 C C . LEU A 1 90 ? -3.394 12.655 21.922 1.00 91.50 90 LEU A C 1
ATOM 710 O O . LEU A 1 90 ? -4.594 12.499 21.679 1.00 91.50 90 LEU A O 1
ATOM 714 N N . SER A 1 91 ? -2.840 13.869 21.970 1.00 92.50 91 SER A N 1
ATOM 715 C CA . SER A 1 91 ? -3.564 15.076 21.571 1.00 92.50 91 SER A CA 1
ATOM 716 C C . SER A 1 91 ? -3.865 15.063 20.067 1.00 92.50 91 SER A C 1
ATOM 718 O O . SER A 1 91 ? -3.248 14.337 19.281 1.00 92.50 91 SER A O 1
ATOM 720 N N . SER A 1 92 ? -4.797 15.914 19.632 1.00 85.38 92 SER A N 1
ATOM 721 C CA . SER A 1 92 ? -5.124 16.038 18.203 1.00 85.38 92 SER A CA 1
ATOM 722 C C . SER A 1 92 ? -3.927 16.512 17.370 1.00 85.38 92 SER A C 1
ATOM 724 O O . SER A 1 92 ? -3.757 16.083 16.230 1.00 85.38 92 SER A O 1
ATOM 726 N N . GLU A 1 93 ? -3.075 17.364 17.937 1.00 89.69 93 GLU A N 1
ATOM 727 C CA . GLU A 1 93 ? -1.845 17.857 17.316 1.00 89.69 93 GLU A CA 1
ATOM 728 C C . GLU A 1 93 ? -0.809 16.743 17.172 1.00 89.69 93 GLU A C 1
ATOM 730 O O . GLU A 1 93 ? -0.212 16.609 16.106 1.00 89.69 93 GLU A O 1
ATOM 735 N N . GLN A 1 94 ? -0.633 15.917 18.207 1.00 92.00 94 GLN A N 1
ATOM 736 C CA . GLN A 1 94 ? 0.286 14.777 18.171 1.00 92.00 94 GLN A CA 1
ATOM 737 C C . GLN A 1 94 ? -0.169 13.728 17.155 1.00 92.00 94 GLN A C 1
ATOM 739 O O . GLN A 1 94 ? 0.638 13.247 16.364 1.00 92.00 94 GLN A O 1
ATOM 744 N N . LEU A 1 95 ? -1.472 13.429 17.113 1.00 86.25 95 LEU A N 1
ATOM 745 C CA . LEU A 1 95 ? -2.041 12.527 16.114 1.00 86.25 95 LEU A CA 1
ATOM 746 C C . LEU A 1 95 ? -1.833 13.065 14.692 1.00 86.25 95 LEU A C 1
ATOM 748 O O . LEU A 1 95 ? -1.439 12.321 13.795 1.00 86.25 95 LEU A O 1
ATOM 752 N N . LYS A 1 96 ? -2.066 14.366 14.481 1.00 84.44 96 LYS A N 1
ATOM 753 C CA . LYS A 1 96 ? -1.843 15.007 13.183 1.00 84.44 96 LYS A CA 1
ATOM 754 C C . LYS A 1 96 ? -0.373 14.942 12.770 1.00 84.44 96 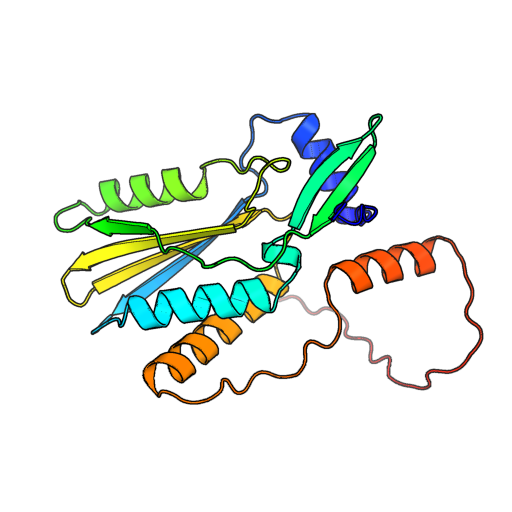LYS A C 1
ATOM 756 O O . LYS A 1 96 ? -0.110 14.604 11.620 1.00 84.44 96 LYS A O 1
ATOM 761 N N . ALA A 1 97 ? 0.553 15.229 13.683 1.00 88.75 97 ALA A N 1
ATOM 762 C CA . ALA A 1 97 ? 1.986 15.137 13.423 1.00 88.75 97 ALA A CA 1
ATOM 763 C C . ALA A 1 97 ? 2.391 13.705 13.040 1.00 88.75 97 ALA A C 1
ATOM 765 O O . ALA A 1 97 ? 3.016 13.507 12.005 1.00 88.75 97 ALA A O 1
ATOM 766 N N . HIS A 1 98 ? 1.913 12.697 13.779 1.00 89.50 98 HIS A N 1
ATOM 767 C CA . HIS A 1 98 ? 2.165 11.286 13.463 1.00 89.50 98 HIS A CA 1
ATOM 768 C C . HIS A 1 98 ? 1.672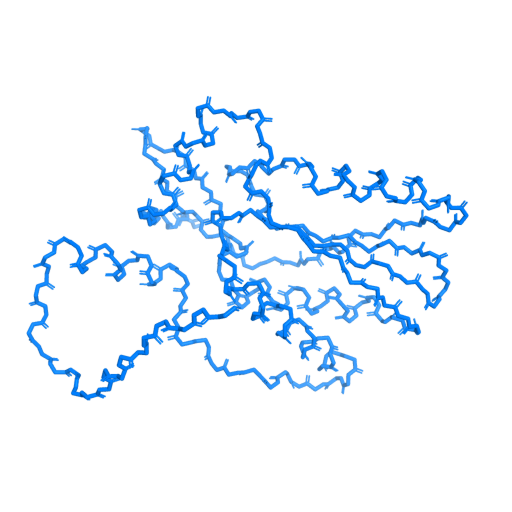 10.903 12.061 1.00 89.50 98 HIS A C 1
ATOM 770 O O . HIS A 1 98 ? 2.381 10.263 11.288 1.00 89.50 98 HIS A O 1
ATOM 776 N N . MET A 1 99 ? 0.460 11.332 11.694 1.00 84.56 99 MET A N 1
ATOM 777 C CA . MET A 1 99 ? -0.082 11.103 10.351 1.00 84.56 99 MET A CA 1
ATOM 778 C C . MET A 1 99 ? 0.722 11.838 9.265 1.00 84.56 99 MET A C 1
ATOM 780 O O . MET A 1 99 ? 0.893 11.313 8.164 1.00 84.56 99 MET A O 1
ATOM 784 N N . GLN A 1 100 ? 1.213 13.045 9.549 1.00 86.56 100 GLN A N 1
ATOM 785 C CA . GLN A 1 100 ? 2.065 13.799 8.628 1.00 86.56 100 GLN A CA 1
ATOM 786 C C . GLN A 1 100 ? 3.397 13.084 8.404 1.00 86.56 100 GLN A C 1
ATOM 788 O O . GLN A 1 100 ? 3.774 12.884 7.254 1.00 86.56 100 GLN A O 1
ATOM 793 N N . ASP A 1 101 ? 4.050 12.615 9.464 1.00 89.94 101 ASP A N 1
ATOM 794 C CA . ASP A 1 101 ? 5.309 11.873 9.367 1.00 89.94 101 ASP A CA 1
ATOM 795 C C . ASP A 1 101 ? 5.126 10.573 8.574 1.00 89.94 101 ASP A C 1
ATOM 797 O O . ASP A 1 101 ? 5.908 10.261 7.675 1.00 89.94 101 ASP A O 1
ATOM 801 N N . LEU A 1 102 ? 4.037 9.844 8.834 1.00 86.69 102 LEU A N 1
ATOM 802 C CA . LEU A 1 102 ? 3.717 8.607 8.127 1.00 86.69 102 LEU A CA 1
ATOM 803 C C . LEU A 1 102 ? 3.529 8.822 6.616 1.00 86.69 102 LEU A C 1
ATOM 805 O O . LEU A 1 102 ? 4.031 8.034 5.807 1.00 86.69 102 LEU A O 1
ATOM 809 N N . THR A 1 103 ? 2.807 9.880 6.241 1.00 84.19 103 THR A N 1
ATOM 810 C CA . THR A 1 103 ? 2.487 10.200 4.838 1.00 84.19 103 THR A CA 1
ATOM 811 C C . THR A 1 103 ? 3.643 10.878 4.102 1.00 84.19 103 THR A C 1
ATOM 813 O O . THR A 1 103 ? 3.781 10.706 2.889 1.00 84.19 103 THR A O 1
ATOM 816 N N . ALA A 1 104 ? 4.513 11.586 4.826 1.00 86.12 104 ALA A N 1
ATOM 817 C CA . ALA A 1 104 ? 5.727 12.200 4.298 1.00 86.12 104 ALA A CA 1
ATOM 818 C C . ALA A 1 104 ? 6.911 11.227 4.207 1.00 86.12 104 ALA A C 1
ATOM 820 O O . ALA A 1 104 ? 7.855 11.498 3.464 1.00 86.12 104 ALA A O 1
ATOM 821 N N . ALA A 1 105 ? 6.876 10.106 4.934 1.00 87.94 105 ALA A N 1
ATOM 822 C CA . ALA A 1 105 ? 7.911 9.088 4.852 1.00 87.94 105 ALA A CA 1
ATOM 823 C C . ALA A 1 105 ? 8.062 8.578 3.413 1.00 87.94 105 ALA A C 1
ATOM 825 O O . ALA A 1 105 ? 7.088 8.394 2.680 1.00 87.94 105 ALA A O 1
ATOM 826 N N . ARG A 1 106 ? 9.309 8.384 3.004 1.00 88.81 106 ARG A N 1
ATOM 827 C CA . ARG A 1 106 ? 9.688 8.137 1.614 1.00 88.81 106 ARG A CA 1
ATOM 828 C C . ARG A 1 106 ? 9.533 6.668 1.247 1.00 88.81 106 ARG A C 1
ATOM 830 O O . ARG A 1 106 ? 9.601 5.797 2.111 1.00 88.81 106 ARG A O 1
ATOM 837 N N . PHE A 1 107 ? 9.319 6.419 -0.038 1.00 90.50 107 PHE A N 1
ATOM 838 C CA . PHE A 1 107 ? 9.401 5.086 -0.617 1.00 90.50 107 PHE A CA 1
ATOM 839 C C . PHE A 1 107 ? 10.709 4.973 -1.389 1.00 90.50 107 PHE A C 1
ATOM 841 O O . PHE A 1 107 ? 11.009 5.837 -2.204 1.00 90.50 107 PHE A O 1
ATOM 848 N N . ASP A 1 108 ? 11.465 3.911 -1.139 1.00 91.19 108 ASP A N 1
ATOM 849 C CA . ASP A 1 108 ? 12.574 3.530 -2.005 1.00 91.19 108 ASP A CA 1
ATOM 850 C C . ASP A 1 108 ? 12.011 2.689 -3.152 1.00 91.19 108 ASP A C 1
ATOM 852 O O . ASP A 1 108 ? 11.517 1.574 -2.946 1.00 91.19 108 ASP A O 1
ATOM 856 N N . LEU A 1 109 ? 12.060 3.253 -4.362 1.00 91.81 109 LEU A N 1
ATOM 857 C CA . LEU A 1 109 ? 11.512 2.627 -5.559 1.00 91.81 109 LEU A CA 1
ATOM 858 C C . LEU A 1 109 ? 12.171 1.278 -5.869 1.00 91.81 109 LEU A C 1
ATOM 860 O O . LEU A 1 109 ? 11.500 0.406 -6.418 1.00 91.81 109 LEU A O 1
ATOM 864 N N . SER A 1 110 ? 13.437 1.086 -5.488 1.00 91.62 110 SER A N 1
ATOM 865 C CA . SER A 1 110 ? 14.244 -0.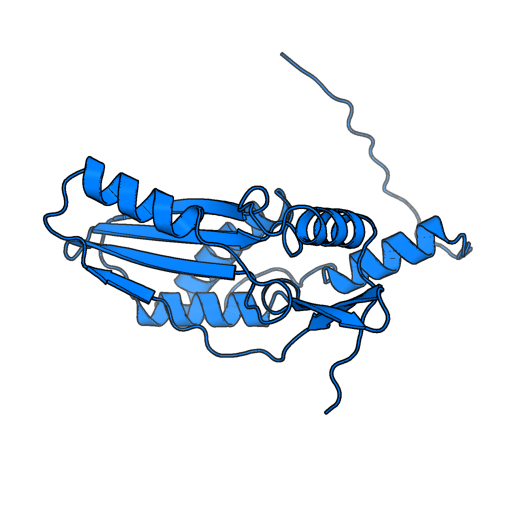086 -5.844 1.00 91.62 110 SER A CA 1
ATOM 866 C C . SER A 1 110 ? 13.971 -1.317 -4.986 1.00 91.62 110 SER A C 1
ATOM 868 O O . SER A 1 110 ? 14.059 -2.451 -5.479 1.00 91.62 110 SER A O 1
ATOM 870 N N . THR A 1 111 ? 13.608 -1.096 -3.722 1.00 90.12 111 THR A N 1
ATOM 871 C CA . THR A 1 111 ? 13.384 -2.153 -2.732 1.00 90.12 111 THR A CA 1
ATOM 872 C C . THR A 1 111 ? 11.904 -2.433 -2.501 1.00 90.12 111 THR A C 1
ATOM 874 O O . THR A 1 111 ? 11.545 -3.589 -2.284 1.00 90.12 111 THR A O 1
ATOM 877 N N . GLY A 1 112 ? 11.036 -1.419 -2.612 1.00 87.06 112 GLY A N 1
ATOM 878 C CA . GLY A 1 112 ? 9.617 -1.558 -2.292 1.00 87.06 112 GLY A CA 1
ATOM 879 C C . GLY A 1 112 ? 9.364 -2.023 -0.842 1.00 87.06 112 GLY A C 1
ATOM 880 O O . GLY A 1 112 ? 10.280 -2.048 -0.019 1.00 87.06 112 GLY A O 1
ATOM 881 N N . PRO A 1 113 ? 8.118 -2.391 -0.492 1.00 90.56 113 PRO A N 1
ATOM 882 C CA . PRO A 1 113 ? 6.892 -2.181 -1.263 1.00 90.56 113 PRO A CA 1
ATOM 883 C C . PRO A 1 113 ? 6.553 -0.689 -1.403 1.00 90.56 113 PRO A C 1
ATOM 885 O O . PRO A 1 113 ? 6.798 0.111 -0.502 1.00 90.56 113 PRO A O 1
ATOM 888 N N . LEU A 1 114 ? 5.932 -0.308 -2.523 1.00 91.94 114 LEU A N 1
ATOM 889 C CA . LEU A 1 114 ? 5.545 1.085 -2.824 1.00 91.94 114 LEU A CA 1
ATOM 890 C C . LEU A 1 114 ? 4.145 1.449 -2.308 1.00 91.94 114 LEU A C 1
ATOM 892 O O . LEU A 1 114 ? 3.493 2.374 -2.793 1.00 91.94 114 LEU A O 1
ATOM 896 N N . PHE A 1 115 ? 3.706 0.698 -1.302 1.00 90.38 115 PHE A N 1
ATOM 897 C CA . PHE A 1 115 ? 2.430 0.784 -0.619 1.00 90.38 115 PHE A CA 1
ATOM 898 C C . PHE A 1 115 ? 2.656 0.543 0.880 1.00 90.38 115 PHE A C 1
ATOM 900 O O . PHE A 1 115 ? 3.395 -0.362 1.265 1.00 90.38 115 PHE A O 1
ATOM 907 N N . ARG A 1 116 ? 2.021 1.348 1.733 1.00 91.50 116 ARG A N 1
ATOM 908 C CA . ARG A 1 116 ? 2.052 1.222 3.196 1.00 91.50 116 ARG A CA 1
ATOM 909 C C . ARG A 1 116 ? 0.663 1.460 3.771 1.00 91.50 116 ARG A C 1
ATOM 911 O O . ARG A 1 116 ? -0.045 2.364 3.332 1.00 91.50 116 ARG A O 1
ATOM 918 N N . ALA A 1 117 ? 0.323 0.706 4.810 1.00 92.06 117 ALA A N 1
ATOM 919 C CA . ALA A 1 117 ? -0.843 0.964 5.641 1.00 92.06 117 ALA A CA 1
ATOM 920 C C . ALA A 1 117 ? -0.467 0.872 7.124 1.00 92.06 117 ALA A C 1
ATOM 922 O O . ALA A 1 117 ? 0.323 0.015 7.521 1.00 92.06 117 ALA A O 1
ATOM 923 N N . GLU A 1 118 ? -1.033 1.761 7.933 1.00 95.31 118 GLU A N 1
ATOM 924 C CA . GLU A 1 118 ? -0.889 1.759 9.386 1.00 95.31 118 GLU A CA 1
ATOM 925 C C . GLU A 1 118 ? -2.252 2.006 10.035 1.00 95.31 118 GLU A C 1
ATOM 927 O O . GLU A 1 118 ? -2.978 2.933 9.666 1.00 95.31 118 GLU A O 1
ATOM 932 N N . LEU A 1 119 ? -2.597 1.171 11.009 1.00 95.94 119 LEU A N 1
ATOM 933 C CA . LEU A 1 119 ? -3.785 1.312 11.829 1.00 95.94 119 LEU A CA 1
ATOM 934 C C . LEU A 1 119 ? -3.418 2.003 13.141 1.00 95.94 119 LEU A C 1
ATOM 936 O O . LEU A 1 119 ? -2.759 1.430 14.008 1.00 95.94 119 LEU A O 1
ATOM 940 N N . LEU A 1 120 ? -3.885 3.232 13.304 1.00 95.00 120 LEU A N 1
ATOM 941 C CA . LEU A 1 120 ? -3.772 3.976 14.548 1.00 95.00 120 LEU A CA 1
ATOM 942 C C . LEU A 1 120 ? -4.966 3.614 15.434 1.00 95.00 120 LEU A C 1
ATOM 944 O O . LEU A 1 120 ? -6.115 3.840 15.043 1.00 95.00 120 LEU A O 1
ATOM 948 N N . ARG A 1 121 ? -4.717 3.048 16.616 1.00 96.19 121 ARG A N 1
ATOM 949 C CA . ARG A 1 121 ? -5.759 2.727 17.601 1.00 96.19 121 ARG A CA 1
ATOM 950 C C . ARG A 1 121 ? -5.911 3.890 18.575 1.00 96.19 121 ARG A C 1
ATOM 952 O O . ARG A 1 121 ? -4.993 4.173 19.330 1.00 96.19 121 ARG A O 1
ATOM 959 N N . LEU A 1 122 ? -7.059 4.568 18.533 1.00 92.75 122 LEU A N 1
ATOM 960 C CA . LEU A 1 122 ? -7.370 5.722 19.388 1.00 92.75 122 LEU A CA 1
ATOM 961 C C . LEU A 1 122 ? -8.142 5.304 20.646 1.00 92.75 122 LEU A C 1
ATOM 963 O O . LEU A 1 122 ? -8.141 6.024 21.634 1.00 92.75 122 LEU A O 1
ATOM 967 N N . ALA A 1 123 ? -8.883 4.199 20.562 1.00 91.75 123 ALA A N 1
ATOM 968 C CA . ALA A 1 123 ? -9.564 3.515 21.658 1.00 91.75 123 ALA A CA 1
ATOM 969 C C . ALA A 1 123 ? -9.947 2.100 21.190 1.00 91.75 123 ALA A C 1
ATOM 971 O O . ALA A 1 123 ? -9.722 1.748 20.033 1.00 91.75 123 ALA A O 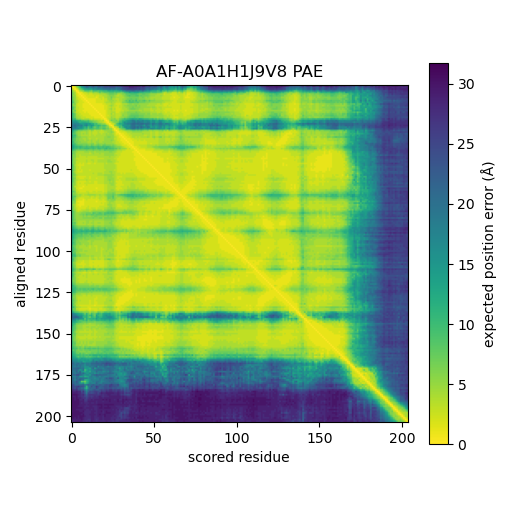1
ATOM 972 N N . ALA A 1 124 ? -10.588 1.308 22.054 1.00 90.38 124 ALA A N 1
ATOM 973 C CA . ALA A 1 124 ? -11.042 -0.047 21.716 1.00 90.38 124 ALA A CA 1
ATOM 974 C C . ALA A 1 124 ? -11.982 -0.113 20.491 1.00 90.38 124 ALA A C 1
ATOM 976 O O . ALA A 1 124 ? -11.983 -1.107 19.771 1.00 90.38 124 ALA A O 1
ATOM 977 N N . ASP A 1 125 ? -12.767 0.937 20.246 1.00 92.12 125 ASP A N 1
ATOM 978 C CA . ASP A 1 125 ? -13.772 1.030 19.182 1.00 92.12 125 ASP A CA 1
ATOM 979 C C . ASP A 1 125 ? -13.534 2.216 18.232 1.00 92.12 125 ASP A C 1
ATOM 981 O O . ASP A 1 125 ? -14.418 2.597 17.465 1.00 92.12 125 ASP A O 1
ATOM 985 N N . ARG A 1 126 ? -12.355 2.846 18.283 1.00 92.06 126 ARG A N 1
ATOM 986 C CA . ARG A 1 126 ? -12.028 4.009 17.447 1.00 92.06 126 ARG A CA 1
ATOM 987 C C . ARG A 1 126 ? -10.640 3.862 16.863 1.00 92.06 126 ARG A C 1
ATOM 989 O O . ARG A 1 126 ? -9.651 3.791 17.591 1.00 92.06 126 ARG A O 1
ATOM 996 N N . HIS A 1 127 ? -10.576 3.886 15.539 1.00 91.38 127 HIS A N 1
ATOM 997 C CA . HIS A 1 127 ? -9.341 3.691 14.798 1.00 91.38 127 HIS A CA 1
ATOM 998 C C . HIS A 1 127 ? -9.231 4.686 13.642 1.00 91.38 127 HIS A C 1
ATOM 1000 O O . HIS A 1 127 ? -10.231 5.191 13.122 1.00 91.38 127 HIS A O 1
ATOM 1006 N N . VAL A 1 128 ? -8.001 4.954 13.217 1.00 88.75 128 VAL A N 1
ATOM 1007 C CA . VAL A 1 128 ? -7.699 5.651 11.968 1.00 88.75 128 VAL A CA 1
ATOM 1008 C C . VAL A 1 128 ? -6.801 4.746 11.143 1.00 88.75 128 VAL A C 1
ATOM 1010 O O . VAL A 1 128 ? -5.675 4.463 11.535 1.00 88.75 128 VAL A O 1
ATOM 1013 N N . LEU A 1 129 ? -7.298 4.300 9.994 1.00 88.62 129 LEU A N 1
ATOM 1014 C CA . LEU A 1 129 ? -6.495 3.592 9.008 1.00 88.62 129 LEU A CA 1
ATOM 1015 C C . LEU A 1 129 ? -5.870 4.621 8.072 1.00 88.62 129 LEU A C 1
ATOM 1017 O O . LEU A 1 129 ? -6.592 5.332 7.372 1.00 88.62 129 LEU A O 1
ATOM 1021 N N . VAL A 1 130 ? -4.544 4.705 8.064 1.00 87.94 130 VAL A N 1
ATOM 1022 C CA . VAL A 1 130 ? -3.785 5.550 7.142 1.00 87.94 130 VAL A CA 1
ATOM 1023 C C . VAL A 1 130 ? -3.167 4.668 6.073 1.00 87.94 130 VAL A C 1
ATOM 1025 O O . VAL A 1 130 ? -2.530 3.666 6.382 1.00 87.94 130 VAL A O 1
ATOM 1028 N N . VAL A 1 131 ? -3.344 5.054 4.816 1.00 87.56 131 VAL A N 1
ATOM 1029 C CA . VAL A 1 131 ? -2.800 4.357 3.652 1.00 87.56 131 VAL A CA 1
ATOM 1030 C C . VAL A 1 131 ? -1.987 5.347 2.833 1.00 87.56 131 VAL A C 1
ATOM 1032 O O . VAL A 1 131 ? -2.419 6.480 2.621 1.00 87.56 131 VAL A O 1
ATOM 1035 N N . SER A 1 132 ? -0.818 4.923 2.370 1.00 87.50 132 SER A N 1
ATOM 1036 C CA . SER A 1 132 ? 0.060 5.700 1.504 1.00 87.50 132 SER A CA 1
ATOM 1037 C C . SER A 1 132 ? 0.559 4.829 0.361 1.00 87.50 132 SER A C 1
ATOM 1039 O O . SER A 1 132 ? 0.939 3.678 0.570 1.00 87.50 132 SER A O 1
ATOM 1041 N N . ILE A 1 133 ? 0.557 5.374 -0.848 1.00 88.38 133 ILE A N 1
ATOM 1042 C CA . ILE A 1 133 ? 1.006 4.697 -2.060 1.00 88.38 133 ILE A CA 1
ATOM 1043 C C . ILE A 1 133 ? 1.847 5.648 -2.902 1.00 88.38 133 ILE A C 1
ATOM 1045 O O . ILE A 1 133 ? 1.556 6.843 -2.977 1.00 88.38 133 ILE A O 1
ATOM 1049 N N . HIS A 1 134 ? 2.888 5.137 -3.553 1.00 89.81 134 HIS A N 1
ATOM 1050 C CA . HIS A 1 134 ? 3.656 5.939 -4.496 1.00 89.81 134 HIS A CA 1
ATOM 1051 C C . HIS A 1 134 ? 2.908 6.067 -5.833 1.00 89.81 134 HIS A C 1
ATOM 1053 O O . HIS A 1 134 ? 2.444 5.077 -6.401 1.00 89.81 134 HIS A O 1
ATOM 1059 N N . HIS A 1 135 ? 2.843 7.274 -6.397 1.00 86.38 135 HIS A N 1
ATOM 1060 C CA . HIS A 1 135 ? 2.118 7.558 -7.645 1.00 86.38 135 HIS A CA 1
ATOM 1061 C C . HIS A 1 135 ? 2.700 6.823 -8.878 1.00 86.38 135 HIS A C 1
ATOM 1063 O O . HIS A 1 135 ? 2.094 6.781 -9.946 1.00 86.38 135 HIS A O 1
ATOM 1069 N N . ILE A 1 136 ? 3.881 6.210 -8.758 1.00 88.25 136 ILE A N 1
ATOM 1070 C CA . ILE A 1 136 ? 4.469 5.384 -9.828 1.00 88.25 136 ILE A CA 1
ATOM 1071 C C . ILE A 1 136 ? 3.772 4.022 -9.994 1.00 88.25 136 ILE A C 1
ATOM 1073 O O . ILE A 1 136 ? 3.863 3.413 -11.058 1.00 88.25 136 ILE A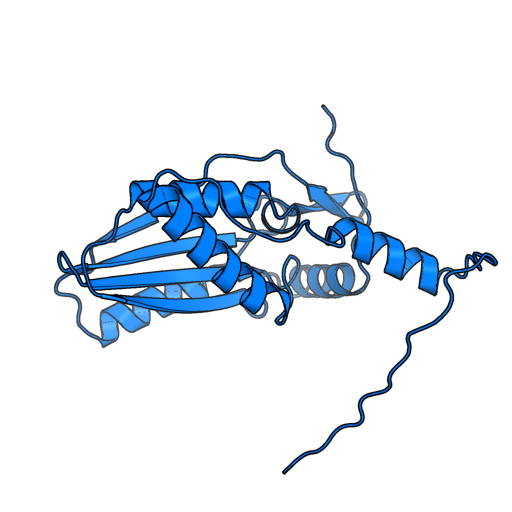 O 1
ATOM 1077 N N . VAL A 1 137 ? 3.058 3.554 -8.964 1.00 86.31 137 VAL A N 1
ATOM 1078 C CA . VAL A 1 137 ? 2.299 2.288 -8.973 1.00 86.31 137 VAL A CA 1
ATOM 1079 C C . VAL A 1 137 ? 0.786 2.493 -8.836 1.00 86.31 137 VAL A C 1
ATOM 1081 O O . VAL A 1 137 ? 0.025 1.530 -8.744 1.00 86.31 137 VAL A O 1
ATOM 1084 N N . SER A 1 138 ? 0.330 3.747 -8.819 1.00 73.69 138 SER A N 1
ATOM 1085 C CA . SER A 1 138 ? -1.081 4.105 -8.681 1.00 73.69 138 SER A CA 1
ATOM 1086 C C . SER A 1 138 ? -1.363 5.446 -9.336 1.00 73.69 138 SER A C 1
ATOM 1088 O O . SER A 1 138 ? -0.563 6.368 -9.235 1.00 73.69 138 SER A O 1
ATOM 1090 N N . ASP A 1 139 ? -2.538 5.596 -9.935 1.00 67.12 139 ASP A N 1
ATOM 1091 C CA . ASP A 1 139 ? -3.088 6.893 -10.315 1.00 67.12 139 ASP A CA 1
ATOM 1092 C C . ASP A 1 139 ? -4.276 7.264 -9.408 1.00 67.12 139 ASP A C 1
ATOM 1094 O O . ASP A 1 139 ? -4.697 6.497 -8.537 1.00 67.12 139 ASP A O 1
ATOM 1098 N N . ALA A 1 140 ? -4.801 8.481 -9.555 1.00 50.81 140 ALA A N 1
ATOM 1099 C CA . ALA A 1 140 ? -5.923 8.948 -8.740 1.00 50.81 140 ALA A CA 1
ATOM 1100 C C . ALA A 1 140 ? -7.213 8.129 -8.968 1.00 50.81 140 ALA A C 1
ATOM 1102 O O . ALA A 1 140 ? -8.077 8.089 -8.091 1.00 50.81 140 ALA A O 1
ATOM 1103 N N . TRP A 1 141 ? -7.346 7.465 -10.122 1.00 47.81 141 TRP A N 1
ATOM 1104 C CA . TRP A 1 141 ? -8.494 6.629 -10.465 1.00 47.81 141 TRP A CA 1
ATOM 1105 C C . TRP A 1 141 ? -8.400 5.248 -9.800 1.00 47.81 141 TRP A C 1
ATOM 1107 O O . TRP A 1 141 ? -9.398 4.748 -9.274 1.00 47.81 141 TRP A O 1
ATOM 1117 N N . SER A 1 142 ? -7.201 4.663 -9.718 1.00 65.94 142 SER A N 1
ATOM 1118 C CA . SER A 1 142 ? -6.978 3.377 -9.055 1.00 65.94 142 SER A CA 1
ATOM 1119 C C . SER A 1 142 ? -7.227 3.434 -7.547 1.00 65.94 142 SER A C 1
ATOM 1121 O O . SER A 1 142 ? -7.716 2.458 -6.990 1.00 65.94 142 SER A O 1
ATOM 1123 N N . ILE A 1 143 ? -7.018 4.572 -6.875 1.00 65.88 143 ILE A N 1
ATOM 1124 C CA . ILE A 1 143 ? -7.240 4.687 -5.417 1.00 65.88 143 ILE A CA 1
ATOM 1125 C C . ILE A 1 143 ? -8.709 4.472 -5.035 1.00 65.88 143 ILE A C 1
ATOM 1127 O O . ILE A 1 143 ? -8.997 3.750 -4.080 1.00 65.88 143 ILE A O 1
ATOM 1131 N N . GLY A 1 144 ? -9.652 5.044 -5.789 1.00 66.31 144 GLY A N 1
ATOM 1132 C CA . GLY A 1 144 ? -11.082 4.828 -5.540 1.00 66.31 144 GLY A CA 1
ATOM 1133 C C . GLY A 1 144 ? -11.495 3.363 -5.722 1.00 66.31 144 GLY A C 1
ATOM 1134 O O . GLY A 1 144 ? -12.328 2.854 -4.972 1.00 66.31 144 GLY A O 1
ATOM 1135 N N . VAL A 1 145 ? -10.874 2.666 -6.680 1.00 78.81 145 VAL A N 1
ATOM 1136 C CA . VAL A 1 145 ? -11.066 1.223 -6.880 1.00 78.81 145 VAL A CA 1
ATOM 1137 C C . VAL A 1 145 ? -10.480 0.434 -5.711 1.00 78.81 145 VAL A C 1
ATOM 1139 O O . VAL A 1 145 ? -11.200 -0.374 -5.135 1.00 78.81 145 VAL A O 1
ATOM 1142 N N . LEU A 1 146 ? -9.235 0.709 -5.311 1.00 81.19 146 LEU A N 1
ATOM 1143 C CA . LEU A 1 146 ? -8.560 0.019 -4.207 1.00 81.19 146 LEU A CA 1
ATOM 1144 C C . LEU A 1 146 ? -9.337 0.133 -2.892 1.00 81.19 146 LEU A C 1
ATOM 1146 O O . LEU A 1 146 ? -9.508 -0.864 -2.199 1.00 81.19 146 LEU A O 1
ATOM 1150 N N . VAL A 1 147 ? -9.860 1.319 -2.566 1.00 78.00 147 VAL A N 1
ATOM 1151 C CA . VAL A 1 147 ? -10.662 1.526 -1.347 1.00 78.00 147 VAL A CA 1
ATOM 1152 C C . VAL A 1 147 ? -11.956 0.711 -1.384 1.00 78.00 147 VAL A C 1
ATOM 1154 O O . VAL A 1 147 ? -12.308 0.069 -0.395 1.00 78.00 147 VAL A O 1
ATOM 1157 N N . ARG A 1 148 ? -12.665 0.711 -2.519 1.00 82.50 148 ARG A N 1
ATOM 1158 C CA . ARG A 1 148 ? -13.898 -0.070 -2.679 1.00 82.50 148 ARG A CA 1
ATOM 1159 C C . ARG A 1 148 ? -13.627 -1.570 -2.587 1.00 82.50 148 ARG A C 1
ATOM 1161 O O . ARG A 1 148 ? -14.363 -2.272 -1.902 1.00 82.50 148 ARG A O 1
ATOM 1168 N N . GLU A 1 149 ? -12.592 -2.052 -3.271 1.00 90.56 149 GLU A N 1
ATOM 1169 C CA . GLU A 1 149 ? -12.233 -3.470 -3.249 1.00 90.56 149 GLU A CA 1
ATOM 1170 C C . GLU A 1 149 ? -11.762 -3.909 -1.860 1.00 90.56 149 GLU A C 1
ATOM 1172 O O . GLU A 1 149 ? -12.175 -4.969 -1.405 1.00 90.56 149 GLU A O 1
ATOM 1177 N N . LEU A 1 150 ? -10.992 -3.082 -1.143 1.00 90.25 150 LEU A N 1
ATOM 1178 C CA . LEU A 1 150 ? -10.604 -3.358 0.242 1.00 90.25 150 LEU A CA 1
ATOM 1179 C C . LEU A 1 150 ? -11.825 -3.505 1.160 1.00 90.25 150 LEU A C 1
ATOM 1181 O O . LEU A 1 150 ? -11.850 -4.404 1.994 1.00 90.25 150 LEU A O 1
A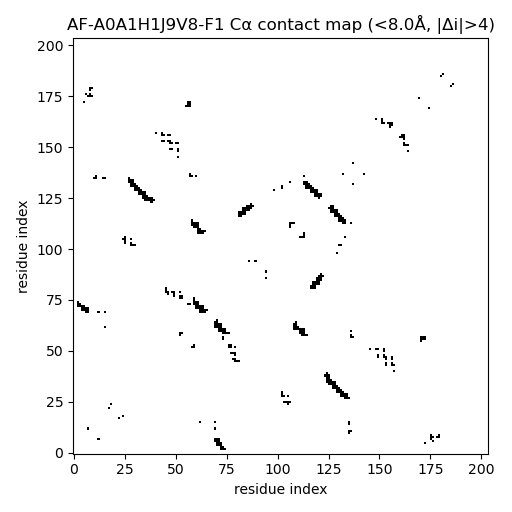TOM 1185 N N . GLY A 1 151 ? -12.835 -2.643 1.004 1.00 87.88 151 GLY A N 1
ATOM 1186 C CA . GLY A 1 151 ? -14.072 -2.723 1.783 1.00 87.88 151 GLY A CA 1
ATOM 1187 C C . GLY A 1 151 ? -14.828 -4.035 1.562 1.00 87.88 151 GLY A C 1
ATOM 1188 O O . GLY A 1 151 ? -15.247 -4.669 2.527 1.00 87.88 151 GLY A O 1
ATOM 1189 N N . GLU A 1 152 ? -14.953 -4.467 0.306 1.00 93.31 152 GLU A N 1
ATOM 1190 C CA . GLU A 1 152 ? -15.596 -5.740 -0.041 1.00 93.31 152 GLU A CA 1
ATOM 1191 C C . GLU A 1 152 ? -14.769 -6.950 0.416 1.00 93.31 152 GLU A C 1
ATOM 1193 O O . GLU A 1 152 ? -15.317 -7.882 0.997 1.00 93.31 152 GLU A O 1
ATOM 1198 N N . LEU A 1 153 ? -13.445 -6.920 0.236 1.00 94.94 153 LEU A N 1
ATOM 1199 C CA . LEU A 1 153 ? -12.548 -7.965 0.737 1.00 94.94 153 LEU A CA 1
ATOM 1200 C C . LEU A 1 153 ? -12.641 -8.089 2.258 1.00 94.94 153 LEU A C 1
ATOM 1202 O O . LEU A 1 153 ? -12.715 -9.197 2.776 1.00 94.94 153 LEU A O 1
ATOM 1206 N N . TYR A 1 154 ? -12.681 -6.968 2.978 1.00 94.62 154 TYR A N 1
ATOM 1207 C CA . TYR A 1 154 ? -12.840 -6.968 4.429 1.00 94.62 154 TYR A CA 1
ATOM 1208 C C . TYR A 1 154 ? -14.188 -7.552 4.859 1.00 94.62 154 TYR A C 1
ATOM 1210 O O . TYR A 1 154 ? -14.221 -8.427 5.723 1.00 94.62 154 TYR A O 1
ATOM 1218 N N . ALA A 1 155 ? -15.291 -7.121 4.239 1.00 92.50 155 ALA A N 1
ATOM 1219 C CA . ALA A 1 155 ? -16.617 -7.664 4.528 1.00 92.50 155 ALA A CA 1
ATOM 1220 C C . ALA A 1 155 ? -16.674 -9.178 4.270 1.00 92.50 155 ALA A C 1
ATOM 1222 O O . ALA A 1 155 ? -17.143 -9.934 5.117 1.00 92.50 155 ALA A O 1
ATOM 1223 N N . ALA A 1 156 ? -16.119 -9.627 3.144 1.00 95.12 156 ALA A N 1
ATOM 1224 C CA . ALA A 1 156 ? -16.058 -11.034 2.784 1.00 95.12 156 ALA A CA 1
ATOM 1225 C C . ALA A 1 156 ? -15.259 -11.873 3.797 1.00 95.12 156 ALA A C 1
ATOM 1227 O O . ALA A 1 156 ? -15.689 -12.964 4.164 1.00 95.12 156 ALA A O 1
ATOM 1228 N N . GLN A 1 157 ? -14.135 -11.347 4.297 1.00 95.50 157 GLN A N 1
ATOM 1229 C CA . GLN A 1 157 ? -13.320 -12.008 5.322 1.00 95.50 157 GLN A CA 1
ATOM 1230 C C . GLN A 1 157 ? -14.036 -12.101 6.675 1.00 95.50 157 GLN A C 1
ATOM 1232 O O . GLN A 1 157 ? -13.962 -13.145 7.317 1.00 95.50 157 GLN A O 1
ATOM 1237 N N . CYS A 1 158 ? -14.742 -11.045 7.089 1.00 94.12 158 CYS A N 1
ATOM 1238 C CA . CYS A 1 158 ? -15.534 -11.038 8.324 1.00 94.12 158 CYS A CA 1
ATOM 1239 C C . CYS A 1 158 ? -16.728 -12.002 8.267 1.00 94.12 158 CYS A C 1
ATOM 1241 O O . CYS A 1 158 ? -17.120 -12.567 9.283 1.00 94.12 158 CYS A O 1
ATOM 1243 N N . GLU A 1 159 ? -17.326 -12.162 7.087 1.00 95.38 159 GLU A N 1
ATOM 1244 C CA . GLU A 1 159 ? -18.491 -13.022 6.852 1.00 95.38 159 GLU A CA 1
ATOM 1245 C C . GLU A 1 159 ? -18.111 -14.446 6.406 1.00 95.38 159 GLU A C 1
ATOM 1247 O O . GLU A 1 159 ? -18.997 -15.252 6.129 1.00 95.38 159 GLU A O 1
ATOM 1252 N N . GLU A 1 160 ? -16.812 -14.756 6.314 1.00 93.50 160 GLU A N 1
ATOM 1253 C CA . GLU A 1 160 ? -16.279 -16.041 5.834 1.00 93.50 160 GLU A CA 1
ATOM 1254 C C . GLU A 1 160 ? -16.843 -16.470 4.465 1.00 93.50 160 GLU A C 1
ATOM 1256 O O . GLU A 1 160 ? -17.087 -17.648 4.189 1.00 93.50 160 GLU A O 1
ATOM 1261 N N . ARG A 1 161 ? -17.041 -15.497 3.571 1.00 95.06 161 ARG A N 1
ATOM 1262 C CA . ARG A 1 161 ? -17.563 -15.701 2.214 1.00 95.06 161 ARG A CA 1
ATOM 1263 C C . ARG A 1 161 ? -16.519 -15.326 1.158 1.00 95.06 161 ARG A C 1
ATOM 1265 O O . ARG A 1 161 ? -15.596 -14.564 1.444 1.00 95.06 161 ARG A O 1
ATOM 1272 N N . PRO A 1 162 ? -16.644 -15.809 -0.090 1.00 89.25 162 PRO A N 1
ATOM 1273 C CA . PRO A 1 162 ? -15.856 -15.261 -1.187 1.00 89.25 162 PRO A CA 1
ATOM 1274 C C . PRO A 1 162 ? -16.218 -13.787 -1.431 1.00 89.25 162 PRO A C 1
ATOM 1276 O O . PRO A 1 162 ? -17.375 -13.382 -1.279 1.00 89.25 162 PRO A O 1
ATOM 1279 N N . ALA A 1 163 ? -15.221 -12.994 -1.825 1.00 91.88 163 ALA A N 1
ATOM 1280 C CA . ALA A 1 163 ? -15.425 -11.607 -2.225 1.00 91.88 163 ALA A CA 1
ATOM 1281 C C . ALA A 1 163 ? -16.073 -11.532 -3.613 1.00 91.88 163 ALA A C 1
ATOM 1283 O O . ALA A 1 163 ? -15.634 -12.212 -4.544 1.00 91.88 163 ALA A O 1
ATOM 1284 N N . ASP A 1 164 ? -17.086 -10.681 -3.757 1.00 90.69 164 ASP A N 1
ATOM 1285 C CA . ASP A 1 164 ? -17.777 -10.440 -5.023 1.00 90.69 164 ASP A CA 1
ATOM 1286 C C . ASP A 1 164 ? -17.137 -9.249 -5.744 1.00 90.69 164 ASP A C 1
ATOM 1288 O O . ASP A 1 164 ? -17.612 -8.112 -5.709 1.00 90.69 164 ASP A O 1
ATOM 1292 N N . LEU A 1 165 ? -15.976 -9.507 -6.349 1.00 87.19 165 LEU A N 1
ATOM 1293 C CA . LEU A 1 165 ? -15.244 -8.519 -7.133 1.00 87.19 165 LEU A CA 1
ATOM 1294 C C . LEU A 1 165 ? -15.304 -8.862 -8.625 1.00 87.19 165 LEU A C 1
ATOM 1296 O O . LEU A 1 165 ? -15.076 -10.017 -8.995 1.00 87.19 165 LEU A O 1
ATOM 1300 N N . PRO A 1 166 ? -15.519 -7.871 -9.514 1.00 77.88 166 PRO A N 1
ATOM 1301 C CA . PRO A 1 166 ? -15.473 -8.113 -10.951 1.00 77.88 166 PRO A CA 1
ATOM 1302 C C . PRO A 1 166 ? -14.090 -8.642 -11.352 1.00 77.88 166 PRO A C 1
ATOM 1304 O O . PRO A 1 166 ? -13.082 -8.313 -10.724 1.00 77.88 166 PRO A O 1
ATOM 1307 N N . THR A 1 167 ? -13.994 -9.437 -12.417 1.00 70.62 167 THR A N 1
ATOM 1308 C CA . THR A 1 167 ? -12.681 -9.795 -12.979 1.00 70.62 167 THR A CA 1
ATOM 1309 C C . THR A 1 167 ? -11.932 -8.516 -13.356 1.00 70.62 167 THR A C 1
ATOM 1311 O O . THR A 1 167 ? -12.532 -7.615 -13.946 1.00 70.62 167 THR A O 1
ATOM 1314 N N . LEU A 1 168 ? -10.644 -8.411 -13.004 1.00 61.88 168 LEU A N 1
ATOM 1315 C CA . LEU A 1 168 ? -9.848 -7.247 -13.394 1.00 61.88 168 LEU A CA 1
ATOM 1316 C C . LEU A 1 168 ? -9.817 -7.165 -14.926 1.00 61.88 168 LEU A C 1
ATOM 1318 O O . LEU A 1 168 ? -9.383 -8.126 -15.561 1.00 61.88 168 LEU A O 1
ATOM 1322 N N . PRO A 1 169 ? -10.289 -6.064 -15.534 1.00 47.12 169 PRO A N 1
ATOM 1323 C CA . PRO A 1 169 ? -10.402 -5.995 -16.984 1.00 47.12 169 PRO A CA 1
ATOM 1324 C C . PRO A 1 169 ? -9.032 -5.975 -17.679 1.00 47.12 169 PRO A C 1
ATOM 1326 O O . PRO A 1 169 ? -8.934 -6.499 -18.783 1.00 47.12 169 PRO A O 1
ATOM 1329 N N . VAL A 1 170 ? -7.994 -5.403 -17.047 1.00 56.38 170 VAL A N 1
ATOM 1330 C CA . VAL A 1 170 ? -6.596 -5.322 -17.524 1.00 56.38 170 VAL A CA 1
ATOM 1331 C C . VAL A 1 170 ? -5.679 -5.064 -16.309 1.00 56.38 170 VAL A C 1
ATOM 1333 O O . VAL A 1 170 ? -6.039 -4.244 -15.463 1.00 56.38 170 VAL A O 1
ATOM 1336 N N . GLN A 1 171 ? -4.515 -5.719 -16.201 1.00 60.91 171 GLN A N 1
ATOM 1337 C CA . GLN A 1 171 ? -3.504 -5.384 -15.179 1.00 60.91 171 GLN A CA 1
ATOM 1338 C C . GLN A 1 171 ? -2.693 -4.149 -15.608 1.00 60.91 171 GLN A C 1
ATOM 1340 O 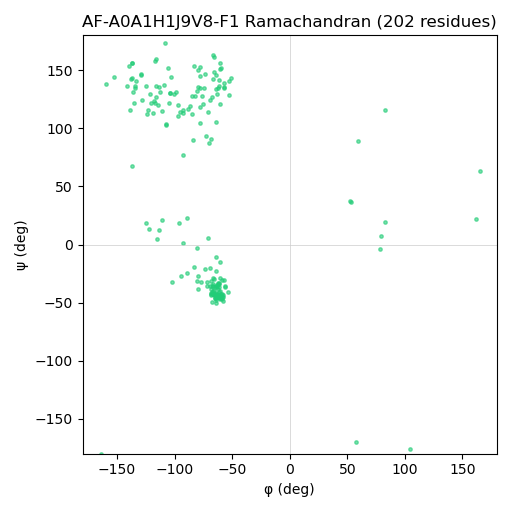O . GLN A 1 171 ? -2.493 -3.912 -16.797 1.00 60.91 171 GLN A O 1
ATOM 1345 N N . TYR A 1 172 ? -2.186 -3.342 -14.669 1.00 53.25 172 TYR A N 1
ATOM 1346 C CA . TYR A 1 172 ? -1.488 -2.088 -15.017 1.00 53.25 172 TYR A CA 1
ATOM 1347 C C . TYR A 1 172 ? -0.293 -2.303 -15.972 1.00 53.25 172 TYR A C 1
ATOM 1349 O O . TYR A 1 172 ? -0.075 -1.501 -16.882 1.00 53.25 172 TYR A O 1
ATOM 1357 N N . ALA A 1 173 ? 0.434 -3.416 -15.828 1.00 49.84 173 ALA A N 1
ATOM 1358 C CA . ALA A 1 173 ? 1.522 -3.796 -16.730 1.00 49.84 173 ALA A CA 1
ATOM 1359 C C . ALA A 1 173 ? 1.050 -4.006 -18.184 1.00 49.84 173 ALA A C 1
ATOM 1361 O O . ALA A 1 173 ? 1.738 -3.601 -19.124 1.00 49.84 173 ALA A O 1
ATOM 1362 N N . ASP A 1 174 ? -0.148 -4.562 -18.376 1.00 46.34 174 ASP A N 1
ATOM 1363 C CA . ASP A 1 174 ? -0.757 -4.757 -19.694 1.00 46.34 174 ASP A CA 1
ATOM 1364 C C . ASP A 1 174 ? -1.218 -3.426 -20.304 1.00 46.34 174 ASP A C 1
ATOM 1366 O O . ASP A 1 174 ? -1.068 -3.212 -21.507 1.00 46.34 174 ASP A O 1
ATOM 1370 N N . TYR A 1 175 ? -1.707 -2.490 -19.482 1.00 38.88 175 TYR A N 1
ATOM 1371 C CA . TYR A 1 175 ? -2.016 -1.126 -19.922 1.00 38.88 175 TYR A CA 1
ATOM 1372 C C . TYR A 1 175 ? -0.748 -0.357 -20.334 1.00 38.88 175 TYR A C 1
ATOM 1374 O O . TYR A 1 175 ? -0.728 0.282 -21.387 1.00 38.88 175 TYR A O 1
ATOM 1382 N N . ALA A 1 176 ? 0.339 -0.466 -19.561 1.00 43.00 176 ALA A N 1
ATOM 1383 C CA . ALA A 1 176 ? 1.634 0.139 -19.879 1.00 43.00 176 ALA A CA 1
ATOM 1384 C C . ALA A 1 176 ? 2.231 -0.414 -21.187 1.00 43.00 176 ALA A C 1
ATOM 1386 O O . ALA A 1 176 ? 2.714 0.352 -22.027 1.00 43.00 176 ALA A O 1
ATOM 1387 N N . ALA A 1 177 ? 2.154 -1.735 -21.385 1.00 49.97 177 ALA A N 1
ATOM 1388 C CA . ALA A 1 177 ? 2.578 -2.394 -22.615 1.00 49.97 177 ALA A CA 1
ATOM 1389 C C . ALA A 1 177 ? 1.695 -2.001 -23.814 1.00 49.97 177 ALA A C 1
ATOM 1391 O O . ALA A 1 177 ? 2.215 -1.709 -24.891 1.00 49.97 177 ALA A O 1
ATOM 1392 N N . TRP A 1 178 ? 0.371 -1.930 -23.634 1.00 42.06 178 TRP A N 1
ATOM 1393 C CA . TRP A 1 178 ? -0.566 -1.470 -24.663 1.00 42.06 178 TRP A CA 1
ATOM 1394 C C . TRP A 1 178 ? -0.306 -0.013 -25.072 1.00 42.06 178 TRP A C 1
ATOM 1396 O O . TRP A 1 178 ? -0.238 0.283 -26.266 1.00 42.06 178 TRP A O 1
ATOM 1406 N N . GLN A 1 179 ? -0.075 0.884 -24.107 1.00 34.28 179 GLN A N 1
ATOM 1407 C CA . GLN A 1 179 ? 0.221 2.293 -24.372 1.00 34.28 179 GLN A CA 1
ATOM 1408 C C . GLN A 1 179 ? 1.524 2.468 -25.173 1.00 34.28 179 GLN A C 1
ATOM 1410 O O . GLN A 1 179 ? 1.571 3.316 -26.065 1.00 34.28 179 GLN A O 1
ATOM 1415 N N . ARG A 1 180 ? 2.566 1.663 -24.903 1.00 42.91 180 ARG A N 1
ATOM 1416 C CA . ARG A 1 180 ? 3.807 1.657 -25.704 1.00 42.91 180 ARG A CA 1
ATOM 1417 C C . ARG A 1 180 ? 3.547 1.207 -27.141 1.00 42.91 180 ARG A C 1
ATOM 1419 O O . ARG A 1 180 ? 3.860 1.952 -28.061 1.00 42.91 180 ARG A O 1
ATOM 1426 N N . ARG A 1 181 ? 2.864 0.073 -27.342 1.00 38.91 181 ARG A N 1
ATOM 1427 C CA . ARG A 1 181 ? 2.563 -0.460 -28.690 1.00 38.91 181 ARG A CA 1
ATOM 1428 C C . ARG A 1 181 ? 1.698 0.479 -29.532 1.00 38.91 181 ARG A C 1
ATOM 1430 O O . ARG A 1 181 ? 1.864 0.549 -30.747 1.00 38.91 181 ARG A O 1
ATOM 1437 N N . TRP A 1 182 ? 0.794 1.219 -28.890 1.00 28.39 182 TRP A N 1
ATOM 1438 C CA . TRP A 1 182 ? -0.066 2.195 -29.559 1.00 28.39 182 TRP A CA 1
ATOM 1439 C C . TRP A 1 182 ? 0.694 3.450 -30.020 1.00 28.39 182 TRP A C 1
ATOM 1441 O O . TRP A 1 182 ? 0.366 4.017 -31.060 1.00 28.39 182 TRP A O 1
ATOM 1451 N N . LEU A 1 183 ? 1.735 3.861 -29.287 1.00 36.06 183 LEU A N 1
ATOM 1452 C CA . LEU A 1 183 ? 2.583 5.013 -29.624 1.00 36.06 183 LEU A CA 1
ATOM 1453 C C . LEU A 1 183 ? 3.776 4.644 -30.528 1.00 36.06 183 LEU A C 1
ATOM 1455 O O . LEU A 1 183 ? 4.244 5.490 -31.284 1.00 36.06 183 LEU A O 1
ATOM 1459 N N . GLU A 1 184 ? 4.223 3.384 -30.503 1.00 42.56 184 GLU A N 1
ATOM 1460 C CA . GLU A 1 184 ? 5.289 2.830 -31.360 1.00 42.56 184 GLU A CA 1
ATOM 1461 C C . GLU A 1 184 ? 4.802 2.456 -32.779 1.00 42.56 184 GLU A C 1
ATOM 1463 O O . GLU A 1 184 ? 5.601 2.094 -33.639 1.00 42.56 184 GLU A O 1
ATOM 1468 N N . GLY A 1 185 ? 3.503 2.607 -33.072 1.00 33.09 185 GLY A N 1
ATOM 1469 C CA . GLY A 1 185 ? 2.974 2.548 -34.438 1.00 33.09 185 GLY A CA 1
ATOM 1470 C C . GLY A 1 185 ? 2.708 1.147 -35.002 1.00 33.09 185 GLY A C 1
ATOM 1471 O O . GLY A 1 185 ? 2.555 1.014 -36.218 1.00 33.09 185 GLY A O 1
ATOM 1472 N N . GLU A 1 186 ? 2.584 0.100 -34.175 1.00 35.69 186 GLU A N 1
ATOM 1473 C CA . GLU A 1 186 ? 2.064 -1.188 -34.658 1.00 35.69 186 GLU A CA 1
ATOM 1474 C C . GLU A 1 186 ? 0.552 -1.084 -34.909 1.00 35.69 186 GLU A C 1
ATOM 1476 O O . GLU A 1 186 ? -0.290 -1.270 -34.027 1.00 35.69 186 GLU A O 1
ATOM 1481 N N . ARG A 1 187 ? 0.194 -0.780 -36.159 1.00 33.38 187 ARG A N 1
ATOM 1482 C CA . ARG A 1 187 ? -1.182 -0.828 -36.653 1.00 33.38 187 ARG A CA 1
ATOM 1483 C C . ARG A 1 187 ? -1.651 -2.286 -36.696 1.00 33.38 187 ARG A C 1
ATOM 1485 O O . ARG A 1 187 ? -1.513 -2.952 -37.717 1.00 33.38 187 ARG A O 1
ATOM 1492 N N . LEU A 1 188 ? -2.251 -2.779 -35.612 1.00 34.78 188 LEU A N 1
ATOM 1493 C CA . LEU A 1 188 ? -3.110 -3.963 -35.684 1.00 34.78 188 LEU A CA 1
ATOM 1494 C C . LEU A 1 188 ? -4.397 -3.577 -36.429 1.00 34.78 188 LEU A C 1
ATOM 1496 O O . LEU A 1 188 ? -5.398 -3.167 -35.841 1.00 34.78 188 LEU A O 1
ATOM 1500 N N . GLU A 1 189 ? -4.361 -3.679 -37.756 1.00 33.12 189 GLU A N 1
ATOM 1501 C CA . GLU A 1 189 ? -5.573 -3.790 -38.563 1.00 33.12 189 GLU A CA 1
ATOM 1502 C C . GLU A 1 189 ? -6.274 -5.099 -38.205 1.00 33.12 189 GLU A C 1
ATOM 1504 O O . GLU A 1 189 ? -5.828 -6.175 -38.593 1.00 33.12 189 GLU A O 1
ATOM 1509 N N . GLY A 1 190 ? -7.376 -5.022 -37.457 1.00 30.98 190 GLY A N 1
ATOM 1510 C CA . GLY A 1 190 ? -8.165 -6.224 -37.203 1.00 30.98 190 GLY A CA 1
ATOM 1511 C C . GLY A 1 190 ? -9.185 -6.154 -36.079 1.00 30.98 190 GLY A C 1
ATOM 1512 O O . GLY A 1 190 ? -9.110 -6.938 -35.148 1.00 30.98 190 GLY A O 1
ATOM 1513 N N . SER A 1 191 ? -10.185 -5.282 -36.223 1.00 34.56 191 SER A N 1
ATOM 1514 C CA . SER A 1 191 ? -11.545 -5.474 -35.694 1.00 34.56 191 SER A CA 1
ATOM 1515 C C . SER A 1 191 ? -11.730 -5.663 -34.175 1.00 34.56 191 SER A C 1
ATOM 1517 O O . SER A 1 191 ? -11.971 -6.771 -33.707 1.00 34.56 191 SER A O 1
ATOM 1519 N N . PHE A 1 192 ? -11.898 -4.551 -33.452 1.00 29.53 192 PHE A N 1
ATOM 1520 C CA . PHE A 1 192 ? -12.963 -4.468 -32.445 1.00 29.53 192 PHE A CA 1
ATOM 1521 C C . PHE A 1 192 ? -13.850 -3.261 -32.741 1.00 29.53 192 PHE A C 1
ATOM 1523 O O . PHE A 1 192 ? -13.432 -2.105 -32.734 1.00 29.53 192 PHE A O 1
ATOM 1530 N N . ARG A 1 193 ? -15.086 -3.581 -33.117 1.00 30.64 193 ARG A N 1
ATOM 1531 C CA . ARG A 1 193 ? -16.122 -2.665 -33.570 1.00 30.64 193 ARG A CA 1
ATOM 1532 C C . ARG A 1 193 ? -16.851 -2.093 -32.346 1.00 30.64 193 ARG A C 1
ATOM 1534 O O . ARG A 1 193 ? -17.388 -2.857 -31.554 1.00 30.64 193 ARG A O 1
ATOM 1541 N N . THR A 1 194 ? -16.937 -0.763 -32.317 1.00 29.88 194 THR A N 1
ATOM 1542 C CA . THR A 1 194 ? -18.008 0.060 -31.717 1.00 29.88 194 THR A CA 1
ATOM 1543 C C . THR A 1 194 ? -17.960 0.340 -30.210 1.00 29.88 194 THR A C 1
ATOM 1545 O O . THR A 1 194 ? -18.204 -0.538 -29.392 1.00 29.88 194 THR A O 1
ATOM 1548 N N . GLY A 1 195 ? -17.794 1.627 -29.866 1.00 26.16 195 GLY A N 1
ATOM 1549 C CA . GLY A 1 195 ? -18.133 2.147 -28.537 1.00 26.16 195 GLY A CA 1
ATOM 1550 C C . GLY A 1 195 ? -17.532 3.495 -28.115 1.00 26.16 195 GLY A C 1
ATOM 1551 O O . GLY A 1 195 ? -17.429 3.729 -26.919 1.00 26.16 195 GLY A O 1
ATOM 1552 N N . VAL A 1 196 ? -17.105 4.381 -29.026 1.00 28.61 196 VAL A N 1
ATOM 1553 C CA . VAL A 1 196 ? -16.652 5.731 -28.633 1.00 28.61 196 VAL A CA 1
ATOM 1554 C C . VAL A 1 196 ? -17.872 6.609 -28.346 1.00 28.61 196 VAL A C 1
ATOM 1556 O O . VAL A 1 196 ? -18.509 7.097 -29.277 1.00 28.61 196 VAL A O 1
ATOM 1559 N N . THR A 1 197 ? -18.164 6.856 -27.069 1.00 26.94 197 THR A N 1
ATOM 1560 C CA . THR A 1 197 ? -18.997 7.993 -26.654 1.00 26.94 197 THR A CA 1
ATOM 1561 C C . THR A 1 197 ? -18.098 9.029 -25.992 1.00 26.94 197 THR A C 1
ATOM 1563 O O . THR A 1 197 ? -17.659 8.879 -24.857 1.00 26.94 197 THR A O 1
ATOM 1566 N N . SER A 1 198 ? -17.809 10.082 -26.754 1.00 28.08 198 SER A N 1
ATOM 1567 C CA . SER A 1 198 ? -17.200 11.335 -26.307 1.00 28.08 198 SER A CA 1
ATOM 1568 C C . SER A 1 198 ? -17.979 11.927 -25.126 1.00 28.08 198 SER A C 1
ATOM 1570 O O . SER A 1 198 ? -19.180 12.156 -25.262 1.00 28.08 198 SER A O 1
ATOM 1572 N N . PHE A 1 199 ? -17.308 12.280 -24.025 1.00 25.92 199 PHE A N 1
ATOM 1573 C CA . PHE A 1 199 ? -17.891 13.149 -22.998 1.00 25.92 199 PHE A CA 1
ATOM 1574 C C . PHE A 1 199 ? -17.064 14.430 -22.845 1.00 25.92 199 PHE A C 1
ATOM 1576 O O . PHE A 1 199 ? -15.899 14.408 -22.456 1.00 25.92 199 PHE A O 1
ATOM 1583 N N . ARG A 1 200 ? -17.691 15.546 -23.235 1.00 28.05 200 ARG A N 1
ATOM 1584 C CA . ARG A 1 200 ? -17.195 16.921 -23.125 1.00 28.05 200 ARG A CA 1
ATOM 1585 C C . ARG A 1 200 ? -17.348 17.429 -21.690 1.00 28.05 200 ARG A C 1
ATOM 1587 O O . ARG A 1 200 ? -18.343 17.148 -21.029 1.00 28.05 200 ARG A O 1
ATOM 1594 N N . SER A 1 201 ? -16.380 18.241 -21.283 1.00 27.06 201 SER A N 1
ATOM 1595 C CA . SER A 1 201 ? -16.325 19.042 -20.062 1.00 27.06 201 SER A CA 1
ATOM 1596 C C . SER A 1 201 ? -17.571 19.900 -19.830 1.00 27.06 201 SER A C 1
ATOM 1598 O O . SER A 1 201 ? -18.055 20.528 -20.769 1.00 27.06 201 SER A O 1
ATOM 1600 N N . PHE A 1 202 ? -17.985 20.042 -18.569 1.00 24.44 202 PHE A N 1
ATOM 1601 C CA . PHE A 1 202 ? -18.692 21.230 -18.088 1.00 24.44 202 PHE A CA 1
ATOM 1602 C C . PHE A 1 202 ? -18.178 21.612 -16.696 1.00 24.44 202 PHE A C 1
ATOM 1604 O O . PHE A 1 202 ? -18.312 20.854 -15.740 1.00 24.44 202 PHE A O 1
ATOM 1611 N N . GLN A 1 203 ? -17.563 22.793 -16.629 1.00 28.03 203 GLN A N 1
ATOM 1612 C CA . GLN A 1 203 ? -17.374 23.575 -15.411 1.00 28.03 203 GLN A CA 1
ATOM 1613 C C . GLN A 1 203 ? -18.716 24.197 -15.006 1.00 28.03 203 GLN A C 1
ATOM 1615 O O . GLN A 1 203 ? -19.482 24.588 -15.891 1.00 28.03 203 GLN A O 1
ATOM 1620 N N . HIS A 1 204 ? -18.942 24.347 -13.702 1.00 38.44 204 HIS A N 1
ATOM 1621 C CA . HIS A 1 204 ? -19.404 25.587 -13.068 1.00 38.44 204 HIS A CA 1
ATOM 1622 C C . HIS A 1 204 ? -18.682 25.716 -11.728 1.00 38.44 204 HIS A C 1
ATOM 1624 O O . HIS A 1 204 ? -18.523 24.669 -11.061 1.00 38.44 204 HIS A O 1
#

Radius of gyration: 19.46 Å; Cα contacts (8 Å, |Δi|>4): 264; chains: 1; bounding box: 42×43×64 Å

Sequence (204 aa):
MPHKLLMLSHSQERLWFLDQLAPEQSAYNVSGAVRLNGALDVPSLERAFTALIERHESLRTRIVEEEGVGYQVIDPPADFLLKITDVDGLSSEQLKAHMQDLTAARFDLSTGPLFRAELLRLAADRHVLVVSIHHIVSDAWSIGVLVRELGELYAAQCEERPADLPTLPVQYADYAAWQRRWLEGERLEGSFRTGVTSFRSFQH

Secondary structure (DSSP, 8-state):
----EEEPPHHHHHHHHHHHH-TT--TTEEEEEEEEES---HHHHHHHHHHHHHH-GGGGEEEEEETTEEEEEEPPP-----EEEE-TT--HHHHHHHHHHHHHS---TTT--SEEEEEEEEETTEEEEEEEEETTS--HHHHHHHHHHHHHHHHHHHTTS----PPPSS-HHHHHHHHHHHHTT----S--------------

pLDDT: mean 77.98, std 21.52, range [24.44, 96.44]